Protein AF-A0AAN7PKT5-F1 (afdb_monomer_lite)

Sequence (267 aa):
MEVERLNQSELIYEFRIRGVEPTGNVEQLRKLLRSSLKVEKRGKTIVFPPNPYTFEEDVKGIRETLAQLGDLVENFDDSIHGGTYKKIETKFSHVEGRIKRLIEDANRTETVDEFTRRISSLKNLLTSASKKFEDSLLLVDKDDENANLALESWSEIKPIPPNKWNLKFSGDKLSISVSAFLERVEELRIARNVSYDMLYNSAVDLFEGKALVWFRAYKSLVSDWDELTKLLRDEFQPHDYNEKLLSEIKNRTQGPDESIGVYVAVV

Structure (mmCIF, N/CA/C/O backbone):
data_AF-A0AAN7PKT5-F1
#
_entry.id   AF-A0AAN7PKT5-F1
#
loop_
_atom_site.group_PDB
_atom_site.id
_atom_site.type_symbol
_atom_site.label_atom_id
_atom_site.label_alt_id
_atom_site.label_comp_id
_atom_site.label_asym_id
_atom_site.label_entity_id
_atom_site.label_seq_id
_atom_site.pdbx_PDB_ins_code
_atom_site.Cartn_x
_atom_site.Cartn_y
_atom_site.Cartn_z
_atom_site.occupancy
_atom_site.B_iso_or_equiv
_atom_site.auth_seq_id
_atom_site.auth_comp_id
_atom_site.auth_asym_id
_atom_site.auth_atom_id
_atom_site.pdbx_PDB_model_num
ATOM 1 N N . MET A 1 1 ? -2.888 2.979 5.861 1.00 71.62 1 MET A N 1
ATOM 2 C CA . MET A 1 1 ? -2.384 2.278 7.059 1.00 71.62 1 MET A CA 1
ATOM 3 C C . MET A 1 1 ? -1.807 0.932 6.634 1.00 71.62 1 MET A C 1
ATOM 5 O O . MET A 1 1 ? -2.551 0.135 6.069 1.00 71.62 1 MET A O 1
ATOM 9 N N . GLU A 1 2 ? -0.504 0.703 6.837 1.00 78.19 2 GLU A N 1
ATOM 10 C CA . GLU A 1 2 ? 0.162 -0.580 6.546 1.00 78.19 2 GLU A CA 1
ATOM 11 C C . GLU A 1 2 ? 0.082 -1.508 7.767 1.00 78.19 2 GLU A C 1
ATOM 13 O O . GLU A 1 2 ? 0.779 -1.326 8.761 1.00 78.19 2 GLU A O 1
ATOM 18 N N . VAL A 1 3 ? -0.785 -2.516 7.705 1.00 82.81 3 VAL A N 1
ATOM 19 C CA . VAL A 1 3 ? -1.113 -3.401 8.838 1.00 82.81 3 VAL A CA 1
ATOM 20 C C . VAL A 1 3 ? 0.114 -4.145 9.387 1.00 82.81 3 VAL A C 1
ATOM 22 O O . VAL A 1 3 ? 0.202 -4.453 10.575 1.00 82.81 3 VAL A O 1
ATOM 25 N N . GLU A 1 4 ? 1.091 -4.415 8.530 1.00 81.19 4 GLU A N 1
ATOM 26 C CA . GLU A 1 4 ? 2.343 -5.098 8.835 1.00 81.19 4 GLU A CA 1
ATOM 27 C C . GLU A 1 4 ? 3.195 -4.360 9.870 1.00 81.19 4 GLU A C 1
ATOM 29 O O . GLU A 1 4 ? 3.989 -4.988 10.571 1.00 81.19 4 GLU A O 1
ATOM 34 N N . ARG A 1 5 ? 3.010 -3.043 9.996 1.00 80.56 5 ARG A N 1
ATOM 35 C CA . ARG A 1 5 ? 3.805 -2.184 10.881 1.00 80.56 5 ARG A CA 1
ATOM 36 C C . ARG A 1 5 ? 3.130 -1.896 12.218 1.00 80.56 5 ARG A C 1
ATOM 38 O O . ARG A 1 5 ? 3.720 -1.210 13.049 1.00 80.56 5 ARG A O 1
ATOM 45 N N . LEU A 1 6 ? 1.931 -2.440 12.427 1.00 84.50 6 LEU A N 1
ATOM 46 C CA . LEU A 1 6 ? 1.232 -2.381 13.704 1.00 84.50 6 LEU A CA 1
ATOM 47 C C . LEU A 1 6 ? 1.756 -3.454 14.666 1.00 84.50 6 LEU A C 1
ATOM 49 O O . LEU A 1 6 ? 2.048 -4.599 14.283 1.00 84.50 6 LEU A O 1
ATOM 53 N N . ASN A 1 7 ? 1.845 -3.063 15.931 1.00 85.44 7 ASN A N 1
ATOM 54 C CA . ASN A 1 7 ? 2.149 -3.920 17.065 1.00 85.44 7 ASN A CA 1
ATOM 55 C C . ASN A 1 7 ? 0.893 -4.689 17.501 1.00 85.44 7 ASN A C 1
ATOM 57 O O . ASN A 1 7 ? -0.230 -4.364 17.120 1.00 85.44 7 ASN A O 1
ATOM 61 N N . GLN A 1 8 ? 1.066 -5.709 18.343 1.00 84.12 8 GLN A N 1
ATOM 62 C CA . GLN A 1 8 ? -0.040 -6.565 18.779 1.00 84.12 8 GLN A CA 1
ATOM 63 C C . GLN A 1 8 ? -1.183 -5.789 19.455 1.00 84.12 8 GLN A C 1
ATOM 65 O O . GLN A 1 8 ? -2.345 -6.064 19.170 1.00 84.12 8 GLN A O 1
ATOM 70 N N . SER A 1 9 ? -0.873 -4.810 20.309 1.00 85.19 9 SER A N 1
ATOM 71 C CA . SER A 1 9 ? -1.880 -3.975 20.977 1.00 85.19 9 SER A CA 1
ATOM 72 C C . SER A 1 9 ? -2.690 -3.126 19.992 1.00 85.19 9 SER A C 1
ATOM 74 O O . SER A 1 9 ? -3.909 -3.039 20.118 1.00 85.19 9 SER A O 1
ATOM 76 N N . GLU A 1 10 ? -2.031 -2.556 18.982 1.00 86.75 10 GLU A N 1
ATOM 77 C CA . GLU A 1 10 ? -2.659 -1.754 17.924 1.00 86.75 10 GLU A CA 1
ATOM 78 C C . GLU A 1 10 ? -3.552 -2.632 17.035 1.00 86.75 10 GLU A C 1
ATOM 80 O O . GLU A 1 10 ? -4.674 -2.256 16.711 1.00 86.75 10 GLU A O 1
ATOM 85 N N . LEU A 1 11 ? -3.102 -3.848 16.706 1.00 85.88 11 LEU A N 1
ATOM 86 C CA . LEU A 1 11 ? -3.915 -4.824 15.976 1.00 85.88 11 LEU A CA 1
ATOM 87 C C . LEU A 1 11 ? -5.169 -5.203 16.767 1.00 85.88 11 LEU A C 1
ATOM 89 O O . LEU A 1 11 ? -6.268 -5.155 16.224 1.00 85.88 11 LEU A O 1
ATOM 93 N N . ILE A 1 12 ? -5.013 -5.548 18.049 1.00 85.62 12 ILE A N 1
ATOM 94 C CA . ILE A 1 12 ? -6.131 -5.875 18.944 1.00 85.62 12 ILE A CA 1
ATOM 95 C C . ILE A 1 12 ? -7.142 -4.727 18.983 1.00 85.62 12 ILE A C 1
ATOM 97 O O . ILE A 1 12 ? -8.341 -4.976 18.859 1.00 85.62 12 ILE A O 1
ATOM 101 N N . TYR A 1 13 ? -6.663 -3.485 19.092 1.00 86.94 13 TYR A N 1
ATOM 102 C CA . TYR A 1 13 ? -7.513 -2.300 19.058 1.00 86.94 13 TYR A CA 1
ATOM 103 C C . TYR A 1 13 ? -8.356 -2.231 17.781 1.00 86.94 13 TYR A C 1
ATOM 105 O O . TYR A 1 13 ? -9.581 -2.129 17.851 1.00 86.94 13 TYR A O 1
ATOM 113 N N . GLU A 1 14 ? -7.720 -2.370 16.615 1.00 87.50 14 GLU A N 1
ATOM 114 C CA . GLU A 1 14 ? -8.396 -2.324 15.315 1.00 87.50 14 GLU A CA 1
ATOM 115 C C . GLU A 1 14 ? -9.454 -3.436 15.151 1.00 87.50 14 GLU A C 1
ATOM 117 O O . GLU A 1 14 ? -10.475 -3.222 14.495 1.00 87.50 14 GLU A O 1
ATOM 122 N N . PHE A 1 15 ? -9.259 -4.611 15.754 1.00 84.69 15 PHE A N 1
ATOM 123 C CA . PHE A 1 15 ? -10.273 -5.673 15.766 1.00 84.69 15 PHE A CA 1
ATOM 124 C C . PHE A 1 15 ? -11.461 -5.340 16.668 1.00 84.69 15 PHE A C 1
ATOM 126 O O . PHE A 1 15 ? -12.612 -5.459 16.237 1.00 84.69 15 PHE A O 1
ATOM 133 N N . ARG A 1 16 ? -11.203 -4.858 17.888 1.00 84.75 16 ARG A N 1
ATOM 134 C CA . ARG A 1 16 ? -12.274 -4.551 18.843 1.00 84.75 16 ARG A CA 1
ATOM 135 C C . ARG A 1 16 ? -13.185 -3.435 18.349 1.00 84.75 16 ARG A C 1
ATOM 137 O O . ARG A 1 16 ? -14.399 -3.607 18.381 1.00 84.75 16 ARG A O 1
ATOM 144 N N . ILE A 1 17 ? -12.641 -2.351 17.786 1.00 82.69 17 ILE A N 1
ATOM 145 C CA . ILE A 1 17 ? -13.462 -1.263 17.208 1.00 82.69 17 ILE A CA 1
ATOM 146 C C . ILE A 1 17 ? -14.321 -1.713 16.012 1.00 82.69 17 ILE A C 1
ATOM 148 O O . ILE A 1 17 ? -15.220 -0.992 15.587 1.00 82.69 17 ILE A O 1
ATOM 152 N N . ARG A 1 18 ? -14.034 -2.893 15.448 1.00 82.81 18 ARG A N 1
ATOM 153 C CA . ARG A 1 18 ? -14.797 -3.548 14.376 1.00 82.81 18 ARG A CA 1
ATOM 154 C C . ARG A 1 18 ? -15.783 -4.596 14.888 1.00 82.81 18 ARG A C 1
ATOM 156 O O . ARG A 1 18 ? -16.466 -5.209 14.077 1.00 82.81 18 ARG A O 1
ATOM 163 N N . GLY A 1 19 ? -15.860 -4.811 16.202 1.00 76.69 19 GLY A N 1
ATOM 164 C CA . GLY A 1 19 ? -16.725 -5.824 16.810 1.00 76.69 19 GLY A CA 1
ATOM 165 C C . GLY A 1 19 ? -16.260 -7.253 16.558 1.00 76.69 19 GLY A C 1
ATOM 166 O O . GLY A 1 19 ? -17.071 -8.174 16.594 1.00 76.69 19 GLY A O 1
ATOM 167 N N . VAL A 1 20 ? -14.974 -7.441 16.262 1.00 80.56 20 VAL A N 1
ATOM 168 C CA . VAL A 1 20 ? -14.386 -8.753 15.997 1.00 80.56 20 VAL A CA 1
ATOM 169 C C . VAL A 1 20 ? -13.455 -9.107 17.150 1.00 80.56 20 VAL A C 1
ATOM 171 O O . VAL A 1 20 ? -12.568 -8.330 17.497 1.00 80.56 20 VAL A O 1
ATOM 174 N N . GLU A 1 21 ? -13.634 -10.293 17.730 1.00 79.31 21 GLU A N 1
ATOM 175 C CA . GLU A 1 21 ? -12.717 -10.799 18.751 1.00 79.31 21 GLU A CA 1
ATOM 176 C C . GLU A 1 21 ? -11.355 -11.136 18.120 1.00 79.31 21 GLU A C 1
ATOM 178 O O . GLU A 1 21 ? -11.292 -11.904 17.153 1.00 79.31 21 GLU A O 1
ATOM 183 N N . PRO A 1 22 ? -10.245 -10.569 18.624 1.00 81.12 22 PRO A N 1
ATOM 184 C CA . PRO A 1 22 ? -8.921 -10.853 18.096 1.00 81.12 22 PRO A CA 1
ATOM 185 C C . PRO A 1 22 ? -8.498 -12.274 18.485 1.00 81.12 22 PRO A C 1
ATOM 187 O O . PRO A 1 22 ? -8.094 -12.534 19.616 1.00 81.12 22 PRO A O 1
ATOM 190 N N . THR A 1 23 ? -8.546 -13.200 17.529 1.00 77.56 23 THR A N 1
ATOM 191 C CA . THR A 1 23 ? -8.104 -14.587 17.726 1.00 77.56 23 THR A CA 1
ATOM 192 C C . THR A 1 23 ? -6.853 -14.891 16.907 1.00 77.56 23 THR A C 1
ATOM 194 O O . THR A 1 23 ? -6.852 -14.706 15.688 1.00 77.56 23 THR A O 1
ATOM 197 N N . GLY A 1 24 ? -5.815 -15.418 17.560 1.00 79.06 24 GLY A N 1
ATOM 198 C CA . GLY A 1 24 ? -4.606 -15.918 16.900 1.00 79.06 24 GLY A CA 1
ATOM 199 C C . GLY A 1 24 ? -3.336 -15.117 17.191 1.00 79.06 24 GLY A C 1
ATOM 200 O O . GLY A 1 24 ? -3.303 -14.239 18.052 1.00 79.06 24 GLY A O 1
ATOM 201 N N . ASN A 1 25 ? -2.263 -15.456 16.476 1.00 83.88 25 ASN A N 1
ATOM 202 C CA . ASN A 1 25 ? -0.972 -14.773 16.577 1.00 83.88 25 ASN A CA 1
ATOM 203 C C . ASN A 1 25 ? -0.933 -13.479 15.732 1.00 83.88 25 ASN A C 1
ATOM 205 O O . ASN A 1 25 ? -1.815 -13.215 14.915 1.00 83.88 25 ASN A O 1
ATOM 209 N N . VAL A 1 26 ? 0.110 -12.660 15.907 1.00 81.69 26 VAL A N 1
ATOM 210 C CA . VAL A 1 26 ? 0.262 -11.354 15.230 1.00 81.69 26 VAL A CA 1
ATOM 211 C C . VAL A 1 26 ? 0.132 -11.457 13.705 1.00 81.69 26 VAL A C 1
ATOM 213 O O . VAL A 1 26 ? -0.467 -10.590 13.073 1.00 81.69 26 VAL A O 1
ATOM 216 N N . GLU A 1 27 ? 0.656 -12.517 13.094 1.00 76.81 27 GLU A N 1
ATOM 217 C CA . GLU A 1 27 ? 0.605 -12.707 11.644 1.00 76.81 27 GLU A CA 1
ATOM 218 C C . GLU A 1 27 ? -0.812 -13.030 11.147 1.00 76.81 27 GLU A C 1
ATOM 220 O O . GLU A 1 27 ? -1.272 -12.465 10.147 1.00 76.81 27 GLU A O 1
ATOM 225 N N . GLN A 1 28 ? -1.543 -13.861 11.893 1.00 77.88 28 GLN A N 1
ATOM 226 C CA . GLN A 1 28 ? -2.958 -14.145 11.654 1.00 77.88 28 GLN A CA 1
ATOM 227 C C . GLN A 1 28 ? -3.810 -12.879 11.812 1.00 77.88 28 GLN A C 1
ATOM 229 O O . GLN A 1 28 ? -4.600 -12.566 10.918 1.00 77.88 28 GLN A O 1
ATOM 234 N N . LEU A 1 29 ? -3.581 -12.096 12.872 1.00 83.00 29 LEU A N 1
ATOM 235 C CA . LEU A 1 29 ? -4.246 -10.806 13.090 1.00 83.00 29 LEU A CA 1
ATOM 236 C C . LEU A 1 29 ? -3.980 -9.838 11.926 1.00 83.00 29 LEU A C 1
ATOM 238 O O . LEU A 1 29 ? -4.910 -9.242 11.386 1.00 83.00 29 LEU A O 1
ATOM 242 N N . ARG A 1 30 ? -2.733 -9.735 11.451 1.00 85.56 30 ARG A N 1
ATOM 243 C CA . ARG A 1 30 ? -2.389 -8.897 10.290 1.00 85.56 30 ARG A CA 1
ATOM 244 C C . ARG A 1 30 ? -3.088 -9.349 9.013 1.00 85.56 30 ARG A C 1
ATOM 246 O O . ARG A 1 30 ? -3.511 -8.519 8.208 1.00 85.56 30 ARG A O 1
ATOM 253 N N . LYS A 1 31 ? -3.175 -10.659 8.768 1.00 82.38 31 LYS A N 1
ATOM 254 C CA . LYS A 1 31 ? -3.862 -11.212 7.590 1.00 82.38 31 LYS A CA 1
ATOM 255 C C . LYS A 1 31 ? -5.356 -10.881 7.621 1.00 82.38 31 LYS A C 1
ATOM 257 O O . LYS A 1 31 ? -5.884 -10.386 6.627 1.00 82.38 31 LYS A O 1
ATOM 262 N N . LEU A 1 32 ? -5.998 -11.100 8.766 1.00 81.69 32 LEU A N 1
ATOM 263 C CA . LEU A 1 32 ? -7.424 -10.853 8.965 1.00 81.69 32 LEU A CA 1
ATOM 264 C C . LEU A 1 32 ? -7.772 -9.356 8.879 1.00 81.69 32 LEU A C 1
ATOM 266 O O . LEU A 1 32 ? -8.720 -8.986 8.186 1.00 81.69 32 LEU A O 1
ATOM 270 N N . LEU A 1 33 ? -6.966 -8.473 9.476 1.00 82.94 33 LEU A N 1
ATOM 271 C CA . LEU A 1 33 ? -7.222 -7.030 9.434 1.00 82.94 33 LEU A CA 1
ATOM 272 C C . LEU A 1 33 ? -7.082 -6.477 8.008 1.00 82.94 33 LEU A C 1
ATOM 274 O O . LEU A 1 33 ? -7.894 -5.661 7.575 1.00 82.94 33 LEU A O 1
ATOM 278 N N . ARG A 1 34 ? -6.117 -6.980 7.225 1.00 85.25 34 ARG A N 1
ATOM 279 C CA . ARG A 1 34 ? -5.987 -6.632 5.799 1.00 85.25 34 ARG A CA 1
ATOM 280 C C . ARG A 1 34 ? -7.221 -7.007 4.991 1.00 85.25 34 ARG A C 1
ATOM 282 O O . ARG A 1 34 ? -7.637 -6.221 4.140 1.00 85.25 34 ARG A O 1
ATOM 289 N N . SER A 1 35 ? -7.804 -8.185 5.225 1.00 80.44 35 SER A N 1
ATOM 290 C CA . SER A 1 35 ? -9.061 -8.551 4.564 1.00 80.44 35 SER A CA 1
ATOM 291 C C . SER A 1 35 ? -10.209 -7.628 4.968 1.00 80.44 35 SER A C 1
ATOM 293 O O . SER A 1 35 ? -10.917 -7.157 4.081 1.00 80.44 35 SER A O 1
ATOM 295 N N . SER A 1 36 ? -10.346 -7.291 6.255 1.00 77.75 36 SER A N 1
ATOM 296 C CA . SER A 1 36 ? -11.406 -6.395 6.739 1.00 77.75 36 SER A CA 1
ATOM 297 C C . SER A 1 36 ? -11.305 -4.996 6.123 1.00 77.75 36 SER A C 1
ATOM 299 O O . SER A 1 36 ? -12.275 -4.502 5.553 1.00 77.75 36 SER A O 1
ATOM 301 N N . LEU A 1 37 ? -10.107 -4.400 6.106 1.00 81.44 37 LEU A N 1
ATOM 302 C CA . LEU A 1 37 ? -9.869 -3.087 5.489 1.00 81.44 37 LEU A CA 1
ATOM 303 C C . LEU A 1 37 ? -10.146 -3.079 3.974 1.00 81.44 37 LEU A C 1
ATOM 305 O O . LEU A 1 37 ? -10.631 -2.086 3.430 1.00 81.44 37 LEU A O 1
ATOM 309 N N . LYS A 1 38 ? -9.859 -4.184 3.269 1.00 80.94 38 LYS A N 1
ATOM 310 C CA . LYS A 1 38 ? -10.190 -4.320 1.838 1.00 80.94 38 LYS A CA 1
ATOM 311 C C . LYS A 1 38 ? -11.700 -4.338 1.598 1.00 80.94 38 LYS A C 1
ATOM 313 O O . LYS A 1 38 ? -12.143 -3.803 0.584 1.00 80.94 38 LYS A O 1
ATOM 318 N N . VAL A 1 39 ? -12.473 -4.951 2.495 1.00 75.50 39 VAL A N 1
ATOM 319 C CA . VAL A 1 39 ? -13.942 -4.969 2.420 1.00 75.50 39 VAL A CA 1
ATOM 320 C C . VAL A 1 39 ? -14.511 -3.574 2.690 1.00 75.50 39 VAL A C 1
ATOM 322 O O . VAL A 1 39 ? -15.342 -3.113 1.909 1.00 75.50 39 VAL A O 1
ATOM 325 N N . GLU A 1 40 ? -13.992 -2.868 3.699 1.00 75.06 40 GLU A N 1
ATOM 326 C CA . GLU A 1 40 ? -14.374 -1.482 4.021 1.00 75.06 40 GLU A CA 1
ATOM 327 C C . GLU A 1 40 ? -14.132 -0.530 2.842 1.00 75.06 40 GLU A C 1
ATOM 329 O O . GLU A 1 40 ? -15.022 0.224 2.448 1.00 75.06 40 GLU A O 1
ATOM 334 N N . LYS A 1 41 ? -12.956 -0.615 2.205 1.00 76.56 41 LYS A N 1
ATOM 335 C CA . LYS A 1 41 ? -12.599 0.230 1.052 1.00 76.56 41 LYS A CA 1
ATOM 336 C C . LYS A 1 41 ? -13.519 0.020 -0.161 1.00 76.56 41 LYS A C 1
ATOM 338 O O . LYS A 1 41 ? -13.628 0.907 -1.001 1.00 76.56 41 LYS A O 1
ATOM 343 N N . ARG A 1 42 ? -14.187 -1.135 -0.263 1.00 76.62 42 ARG A N 1
ATOM 344 C CA . ARG A 1 42 ? -15.133 -1.470 -1.346 1.00 76.62 42 ARG A CA 1
ATOM 345 C C . ARG A 1 42 ? -16.560 -0.968 -1.084 1.00 76.62 42 ARG A C 1
ATOM 347 O O . ARG A 1 42 ? -17.470 -1.359 -1.807 1.00 76.62 42 ARG A O 1
ATOM 354 N N . GLY A 1 43 ? -16.773 -0.143 -0.057 1.00 60.59 43 GLY A N 1
ATOM 355 C CA . GLY A 1 43 ? -18.074 0.471 0.227 1.00 60.59 43 GLY A CA 1
ATOM 356 C C . GLY A 1 43 ? -19.116 -0.491 0.803 1.00 60.59 43 GLY A C 1
ATOM 357 O O . GLY A 1 43 ? -20.279 -0.125 0.937 1.00 60.59 43 GLY A O 1
ATOM 358 N N . LYS A 1 44 ? -18.721 -1.718 1.172 1.00 59.03 44 LYS A N 1
ATOM 359 C CA . LYS A 1 44 ? -19.559 -2.592 1.996 1.00 59.03 44 LYS A CA 1
ATOM 360 C C . LYS A 1 44 ? -19.393 -2.134 3.438 1.00 59.03 44 LYS A C 1
ATOM 362 O O . LYS A 1 44 ? -18.418 -2.497 4.093 1.00 59.03 44 LYS A O 1
ATOM 367 N N . THR A 1 45 ? -20.305 -1.281 3.893 1.00 51.34 45 THR A N 1
ATOM 368 C CA . THR A 1 45 ? -20.298 -0.730 5.248 1.00 51.34 45 THR A CA 1
ATOM 369 C C . THR A 1 45 ? -20.422 -1.872 6.250 1.00 51.34 45 THR A C 1
ATOM 371 O O . THR A 1 45 ? -21.504 -2.418 6.459 1.00 51.34 45 THR A O 1
ATOM 374 N N . ILE A 1 46 ? -19.304 -2.250 6.869 1.00 56.81 46 ILE A N 1
ATOM 375 C CA . ILE A 1 46 ? -19.346 -2.938 8.155 1.00 56.81 46 ILE A CA 1
ATOM 376 C C . ILE A 1 46 ? -19.945 -1.900 9.099 1.00 56.81 46 ILE A C 1
ATOM 378 O O . ILE A 1 46 ? -19.353 -0.840 9.302 1.00 56.81 46 ILE A O 1
ATOM 382 N N . VAL A 1 47 ? -21.160 -2.136 9.590 1.00 57.84 47 VAL A N 1
ATOM 383 C CA . VAL A 1 47 ? -21.721 -1.292 10.646 1.00 57.84 47 VAL A CA 1
ATOM 384 C C . VAL A 1 47 ? -20.813 -1.489 11.850 1.00 57.84 47 VAL A C 1
ATOM 386 O O . VAL A 1 47 ? -20.804 -2.561 12.454 1.00 57.84 47 VAL A O 1
ATOM 389 N N . PHE A 1 48 ? -19.975 -0.492 12.130 1.00 65.69 48 PHE A N 1
ATOM 390 C CA . PHE A 1 48 ? -19.085 -0.549 13.277 1.00 65.69 48 PHE A CA 1
ATOM 391 C C . PHE A 1 48 ? -19.941 -0.513 14.546 1.00 65.69 48 PHE A C 1
ATOM 393 O O . PHE A 1 48 ? -20.877 0.291 14.618 1.00 65.69 48 PHE A O 1
ATOM 400 N N . PRO A 1 49 ? -19.652 -1.366 15.541 1.00 69.44 49 PRO A N 1
ATOM 401 C CA . PRO A 1 49 ? -20.291 -1.233 16.838 1.00 69.44 49 PRO A CA 1
ATOM 402 C C . PRO A 1 49 ? -19.941 0.128 17.465 1.00 69.44 49 PRO A C 1
ATOM 404 O O . PRO A 1 49 ? -18.944 0.751 17.074 1.00 69.44 49 PRO A O 1
ATOM 407 N N . PRO A 1 50 ? -20.728 0.591 18.453 1.00 71.88 50 PRO A N 1
ATOM 408 C CA . PRO A 1 50 ? -20.309 1.703 19.302 1.00 71.88 50 PRO A CA 1
ATOM 409 C C . PRO A 1 50 ? -18.911 1.429 19.871 1.00 71.88 50 PRO A C 1
ATOM 411 O O . PRO A 1 50 ? -18.554 0.270 20.098 1.00 71.88 50 PRO A O 1
ATOM 414 N N . ASN A 1 51 ? -18.115 2.491 20.056 1.00 74.81 51 ASN A N 1
ATOM 415 C CA . ASN A 1 51 ? -16.727 2.371 20.502 1.00 74.81 51 ASN A CA 1
ATOM 416 C C . ASN A 1 51 ? -16.662 1.495 21.770 1.00 74.81 51 ASN A C 1
ATOM 418 O O . ASN A 1 51 ? -17.261 1.868 22.778 1.00 74.81 51 ASN A O 1
ATOM 422 N N . PRO A 1 52 ? -15.983 0.332 21.737 1.00 78.75 52 PRO A N 1
ATOM 423 C CA . PRO A 1 52 ? -15.972 -0.592 22.869 1.00 78.75 52 PRO A CA 1
ATOM 424 C C . PRO A 1 52 ? -15.035 -0.143 23.998 1.00 78.75 52 PRO A C 1
ATOM 426 O O . PRO A 1 52 ? -14.969 -0.818 25.021 1.00 78.75 52 PRO A O 1
ATOM 429 N N . TYR A 1 53 ? -14.286 0.943 23.795 1.00 82.06 53 TYR A N 1
ATOM 430 C CA . TYR A 1 53 ? -13.325 1.485 24.748 1.00 82.06 53 TYR A CA 1
ATOM 431 C C . TYR A 1 53 ? -13.890 2.697 25.483 1.00 82.06 53 TYR A C 1
ATOM 433 O O . TYR A 1 53 ? -14.615 3.508 24.901 1.00 82.06 53 TYR A O 1
ATOM 441 N N . THR A 1 54 ? -13.522 2.847 26.758 1.00 84.75 54 THR A N 1
ATOM 442 C CA . THR A 1 54 ? -13.823 4.078 27.498 1.00 84.75 54 THR A CA 1
ATOM 443 C C . THR A 1 54 ? -12.915 5.223 27.048 1.00 84.75 54 THR A C 1
ATOM 445 O O . THR A 1 54 ? -11.849 5.019 26.459 1.00 84.75 54 THR A O 1
ATOM 448 N N . PHE A 1 55 ? -13.318 6.454 27.368 1.00 82.81 55 PHE A N 1
ATOM 449 C CA . PHE A 1 55 ? -12.509 7.642 27.104 1.00 82.81 55 PHE A CA 1
ATOM 450 C C . PHE A 1 55 ? -11.104 7.520 27.718 1.00 82.81 55 PHE A C 1
ATOM 452 O O . PHE A 1 55 ? -10.107 7.810 27.060 1.00 82.81 55 PHE A O 1
ATOM 459 N N . GLU A 1 56 ? -11.009 7.034 28.955 1.00 85.31 56 GLU A N 1
ATOM 460 C CA . GLU A 1 56 ? -9.748 6.858 29.673 1.00 85.31 56 GLU A CA 1
ATOM 461 C C . GLU A 1 56 ? -8.844 5.814 29.006 1.00 85.31 56 GLU A C 1
ATOM 463 O O . GLU A 1 56 ? -7.629 6.011 28.924 1.00 85.31 56 GLU A O 1
ATOM 468 N N . GLU A 1 57 ? -9.419 4.720 28.500 1.00 86.00 57 GLU A N 1
ATOM 469 C CA . GLU A 1 57 ? -8.676 3.677 27.786 1.00 86.00 57 GLU A CA 1
ATOM 470 C C . GLU A 1 57 ? -8.112 4.188 26.457 1.00 86.00 57 GLU A C 1
ATOM 472 O O . GLU A 1 57 ? -6.963 3.886 26.107 1.00 86.00 57 GLU A O 1
ATOM 477 N N . ASP A 1 58 ? -8.888 4.994 25.731 1.00 87.44 58 ASP A N 1
ATOM 478 C CA . ASP A 1 58 ? -8.439 5.637 24.500 1.00 87.44 58 ASP A CA 1
ATOM 479 C C . ASP A 1 58 ? -7.365 6.692 24.745 1.00 87.44 58 ASP A C 1
ATOM 481 O O . ASP A 1 58 ? -6.318 6.655 24.093 1.00 87.44 58 ASP A O 1
ATOM 485 N N . VAL A 1 59 ? -7.553 7.560 25.739 1.00 88.19 59 VAL A N 1
ATOM 486 C CA . VAL A 1 59 ? -6.548 8.543 26.170 1.00 88.19 59 VAL A CA 1
ATOM 487 C C . VAL A 1 59 ? -5.240 7.857 26.557 1.00 88.19 59 VAL A C 1
ATOM 489 O O . VAL A 1 59 ? -4.167 8.280 26.117 1.00 88.19 59 VAL A O 1
ATOM 492 N N . LYS A 1 60 ? -5.308 6.780 27.348 1.00 90.31 60 LYS A N 1
ATOM 493 C CA . LYS A 1 60 ? -4.125 6.013 27.753 1.00 90.31 60 LYS A CA 1
ATOM 494 C C . LYS A 1 60 ? -3.391 5.447 26.539 1.00 90.31 60 LYS A C 1
ATOM 496 O O . LYS A 1 60 ? -2.189 5.662 26.398 1.00 90.31 60 LYS A O 1
ATOM 501 N N . GLY A 1 61 ? -4.104 4.769 25.644 1.00 88.19 61 GLY A N 1
ATOM 502 C CA . GLY A 1 61 ? -3.471 4.140 24.491 1.00 88.19 61 GLY A CA 1
ATOM 503 C C . GLY A 1 61 ? -2.949 5.137 23.447 1.00 88.19 61 GLY A C 1
ATOM 504 O O . GLY A 1 61 ? -1.924 4.877 22.814 1.00 88.19 61 GLY A O 1
ATOM 505 N N . ILE A 1 62 ? -3.581 6.308 23.305 1.00 90.81 62 ILE A N 1
ATOM 506 C CA . ILE A 1 62 ? -3.033 7.417 22.509 1.00 90.81 62 ILE A CA 1
ATOM 507 C C . ILE A 1 62 ? -1.717 7.904 23.114 1.00 90.81 62 ILE A C 1
ATOM 509 O O . ILE A 1 62 ? -0.730 8.008 22.391 1.00 90.81 62 ILE A O 1
ATOM 513 N N . ARG A 1 63 ? -1.666 8.154 24.429 1.00 92.88 63 ARG A N 1
ATOM 514 C CA . ARG A 1 63 ? -0.442 8.611 25.111 1.00 92.88 63 ARG A CA 1
ATOM 515 C C . ARG A 1 63 ? 0.707 7.618 24.968 1.00 92.88 63 ARG A C 1
ATOM 517 O O . ARG A 1 63 ? 1.813 8.029 24.632 1.00 92.88 63 ARG A O 1
ATOM 524 N N . GLU A 1 64 ? 0.445 6.327 25.158 1.00 92.75 64 GLU A N 1
ATOM 525 C CA . GLU A 1 64 ? 1.448 5.268 24.974 1.00 92.75 64 GLU A CA 1
ATOM 526 C C . GLU A 1 64 ? 1.991 5.242 23.538 1.00 92.75 64 GLU A C 1
ATOM 528 O O . GLU A 1 64 ? 3.200 5.140 23.326 1.00 92.75 64 GLU A O 1
ATOM 533 N N . THR A 1 65 ? 1.114 5.388 22.542 1.00 89.81 65 THR A N 1
ATOM 534 C CA . THR A 1 65 ? 1.527 5.391 21.132 1.00 89.81 65 THR A CA 1
ATOM 535 C C . THR A 1 65 ? 2.275 6.675 20.762 1.00 89.81 65 THR A C 1
ATOM 537 O O . THR A 1 65 ? 3.250 6.618 20.016 1.00 89.81 65 THR A O 1
ATOM 540 N N . LEU A 1 66 ? 1.874 7.829 21.307 1.00 92.50 66 LEU A N 1
ATOM 541 C CA . LEU A 1 66 ? 2.573 9.106 21.127 1.00 92.50 66 LEU A CA 1
ATOM 542 C C . LEU A 1 66 ? 3.958 9.117 21.782 1.00 92.50 66 LEU A C 1
ATOM 544 O O . LEU A 1 66 ? 4.867 9.729 21.228 1.00 92.50 66 LEU A O 1
ATOM 548 N N . ALA A 1 67 ? 4.134 8.442 22.922 1.00 92.38 67 ALA A N 1
ATOM 549 C CA . ALA A 1 67 ? 5.445 8.261 23.542 1.00 92.38 67 ALA A CA 1
ATOM 550 C C . ALA A 1 67 ? 6.367 7.433 22.633 1.00 92.38 67 ALA A C 1
ATOM 552 O O . ALA A 1 67 ? 7.438 7.904 22.267 1.00 92.38 67 ALA A O 1
ATOM 553 N N . GLN A 1 68 ? 5.891 6.279 22.147 1.00 91.56 68 GLN A N 1
ATOM 554 C CA . GLN A 1 68 ? 6.637 5.452 21.185 1.00 91.56 68 GLN A CA 1
ATOM 555 C C . GLN A 1 68 ? 6.968 6.206 19.890 1.00 91.56 68 GLN A C 1
ATOM 557 O O . GLN A 1 68 ? 8.040 6.027 19.319 1.00 91.56 68 GLN A O 1
ATOM 562 N N . LEU A 1 69 ? 6.037 7.025 19.392 1.00 90.94 69 LEU A N 1
ATOM 563 C CA . LEU A 1 69 ? 6.267 7.888 18.234 1.00 90.94 69 LEU A CA 1
ATOM 564 C C . LEU A 1 69 ? 7.342 8.940 18.519 1.00 90.94 69 LEU A C 1
ATOM 566 O O . LEU A 1 69 ? 8.151 9.205 17.640 1.00 90.94 69 LEU A O 1
ATOM 570 N N . GLY A 1 70 ? 7.362 9.511 19.725 1.00 90.62 70 GLY A N 1
ATOM 571 C CA . GLY A 1 70 ? 8.422 10.409 20.177 1.00 90.62 70 GLY A CA 1
ATOM 572 C C . GLY A 1 70 ? 9.796 9.756 20.067 1.00 90.62 70 GLY A C 1
ATOM 573 O O . GLY A 1 70 ? 10.650 10.285 19.361 1.00 90.62 70 GLY A O 1
ATOM 574 N N . ASP A 1 71 ? 9.957 8.571 20.659 1.00 91.12 71 ASP A N 1
ATOM 575 C CA . ASP A 1 71 ? 11.224 7.830 20.640 1.00 91.12 71 ASP A CA 1
ATOM 576 C C . ASP A 1 71 ? 11.665 7.477 19.209 1.00 91.12 71 ASP A C 1
ATOM 578 O O . ASP A 1 71 ? 12.843 7.575 18.866 1.00 91.12 71 ASP A O 1
ATOM 582 N N . LEU A 1 72 ? 10.724 7.077 18.345 1.00 90.62 72 LEU A N 1
ATOM 583 C CA . LEU A 1 72 ? 11.016 6.740 16.947 1.00 90.62 72 LEU A CA 1
ATOM 584 C C . LEU A 1 72 ? 11.403 7.962 16.104 1.00 90.62 72 LEU A C 1
ATOM 586 O O . LEU A 1 72 ? 12.209 7.826 15.191 1.00 90.62 72 LEU A O 1
ATOM 590 N N . VAL A 1 73 ? 10.810 9.130 16.371 1.00 91.50 73 VAL A N 1
ATOM 591 C CA . VAL A 1 73 ? 11.121 10.378 15.656 1.00 91.50 73 VAL A CA 1
ATOM 592 C C . VAL A 1 73 ? 12.443 10.975 16.139 1.00 91.50 73 VAL A C 1
ATOM 594 O O . VAL A 1 73 ? 13.184 11.525 15.331 1.00 91.50 73 VAL A O 1
ATOM 597 N N . GLU A 1 74 ? 12.755 10.868 17.432 1.00 89.69 74 GLU A N 1
ATOM 598 C CA . GLU A 1 74 ? 14.026 11.339 17.994 1.00 89.69 74 GLU A CA 1
ATOM 599 C C . GLU A 1 74 ? 15.217 10.533 17.466 1.00 89.69 74 GLU A C 1
ATOM 601 O O . GLU A 1 74 ? 16.231 11.111 17.085 1.00 89.69 74 GLU A O 1
ATOM 606 N N . ASN A 1 75 ? 15.063 9.211 17.369 1.00 88.12 75 ASN A N 1
ATOM 607 C CA . ASN A 1 75 ? 16.090 8.300 16.858 1.00 88.12 75 ASN A CA 1
ATOM 608 C C . ASN A 1 75 ? 15.965 8.049 15.346 1.00 88.12 75 ASN A C 1
ATOM 610 O O . ASN A 1 75 ? 16.359 6.992 14.861 1.00 88.12 75 ASN A O 1
ATOM 614 N N . PHE A 1 76 ? 15.354 8.974 14.606 1.00 88.94 76 PHE A N 1
ATOM 615 C CA . PHE A 1 76 ? 15.118 8.797 13.181 1.00 88.94 76 PHE A CA 1
ATOM 616 C C . PHE A 1 76 ? 16.404 8.991 12.365 1.00 88.94 76 PHE A C 1
ATOM 618 O O . PHE A 1 76 ? 16.988 10.075 12.360 1.00 88.94 76 PHE A O 1
ATOM 625 N N . ASP A 1 77 ? 16.795 7.950 11.636 1.00 82.75 77 ASP A N 1
ATOM 626 C CA . ASP A 1 77 ? 18.033 7.854 10.856 1.00 82.75 77 ASP A CA 1
ATOM 627 C C . ASP A 1 77 ? 17.807 7.237 9.463 1.00 82.75 77 ASP A C 1
ATOM 629 O O . ASP A 1 77 ? 18.694 6.602 8.900 1.00 82.75 77 ASP A O 1
ATOM 633 N N . ASP A 1 78 ? 16.601 7.388 8.913 1.00 79.06 78 ASP A N 1
ATOM 634 C CA . ASP A 1 78 ? 16.180 6.727 7.675 1.00 79.06 78 ASP A CA 1
ATOM 635 C C . ASP A 1 78 ? 15.730 7.755 6.616 1.00 79.06 78 ASP A C 1
ATOM 637 O O . ASP A 1 78 ? 15.543 8.938 6.892 1.00 79.06 78 ASP A O 1
ATOM 641 N N . SER A 1 79 ? 15.526 7.314 5.377 1.00 79.81 79 SER A N 1
ATOM 642 C CA . SER A 1 79 ? 14.951 8.150 4.314 1.00 79.81 79 SER A CA 1
ATOM 643 C C . SER A 1 79 ? 13.424 8.253 4.429 1.00 79.81 79 SER A C 1
ATOM 645 O O . SER A 1 79 ? 12.771 7.409 5.050 1.00 79.81 79 SER A O 1
ATOM 647 N N . ILE A 1 80 ? 12.812 9.215 3.726 1.00 74.81 80 ILE A N 1
ATOM 648 C CA . ILE A 1 80 ? 11.342 9.320 3.602 1.00 74.81 80 ILE A CA 1
ATOM 649 C C . ILE A 1 80 ? 10.682 8.078 2.975 1.00 74.81 80 ILE A C 1
ATOM 651 O O . ILE A 1 80 ? 9.485 7.837 3.127 1.00 74.81 80 ILE A O 1
ATOM 655 N N . HIS A 1 81 ? 11.443 7.266 2.243 1.00 74.94 81 HIS A N 1
ATOM 656 C CA . HIS A 1 81 ? 10.958 6.021 1.640 1.00 74.94 81 HIS A CA 1
ATOM 657 C C . HIS A 1 81 ? 11.290 4.783 2.480 1.00 74.94 81 HIS A C 1
ATOM 659 O O . HIS A 1 81 ? 10.836 3.669 2.170 1.00 74.94 81 HIS A O 1
ATOM 665 N N . GLY A 1 82 ? 12.023 5.012 3.565 1.00 74.69 82 GLY A N 1
ATOM 666 C CA . GLY A 1 82 ? 12.551 4.047 4.495 1.00 74.69 82 GLY A CA 1
ATOM 667 C C . GLY A 1 82 ? 11.510 3.280 5.297 1.00 74.69 82 GLY A C 1
ATOM 668 O O . GLY A 1 82 ? 10.331 3.645 5.415 1.00 74.69 82 GLY A O 1
ATOM 669 N N . GLY A 1 83 ? 11.954 2.159 5.859 1.00 77.38 83 GLY A N 1
ATOM 670 C CA . GLY A 1 83 ? 11.115 1.298 6.683 1.00 77.38 83 GLY A CA 1
ATOM 671 C C . GLY A 1 83 ? 10.694 1.976 7.986 1.00 77.38 83 GLY A C 1
ATOM 672 O O . GLY A 1 83 ? 9.549 1.797 8.422 1.00 77.38 83 GLY A O 1
ATOM 673 N N . THR A 1 84 ? 11.589 2.768 8.577 1.00 82.75 84 THR A N 1
ATOM 674 C CA . THR A 1 84 ? 11.339 3.513 9.8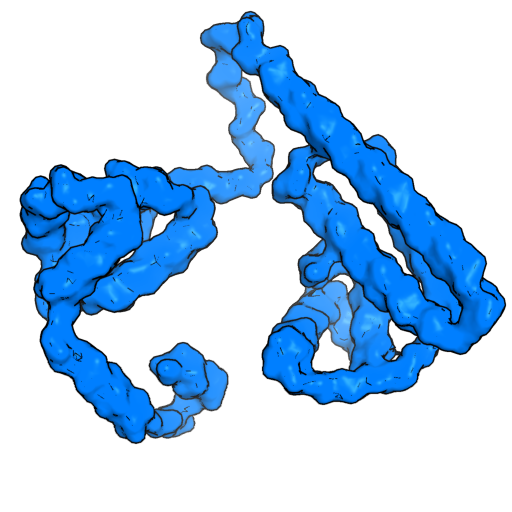13 1.00 82.75 84 THR A CA 1
ATOM 675 C C . THR A 1 84 ? 10.340 4.637 9.557 1.00 82.75 84 THR A C 1
ATOM 677 O O . THR A 1 84 ? 9.352 4.738 10.285 1.00 82.75 84 THR A O 1
ATOM 680 N N . TYR A 1 85 ? 10.488 5.383 8.456 1.00 86.06 85 TYR A N 1
ATOM 681 C CA . TYR A 1 85 ? 9.538 6.434 8.074 1.00 86.06 85 TYR A CA 1
ATOM 682 C C . TYR A 1 85 ? 8.120 5.879 7.872 1.00 86.06 85 TYR A C 1
ATOM 684 O O . TYR A 1 85 ? 7.167 6.335 8.504 1.00 86.06 85 TYR A O 1
ATOM 692 N N . LYS A 1 86 ? 7.972 4.803 7.085 1.00 84.81 86 LYS A N 1
ATOM 693 C CA . LYS A 1 86 ? 6.667 4.143 6.859 1.00 84.81 86 LYS A CA 1
ATOM 694 C C . LYS A 1 86 ? 6.038 3.597 8.144 1.00 84.81 86 LYS A C 1
ATOM 696 O O . LYS A 1 86 ? 4.809 3.572 8.283 1.00 84.81 86 LYS A O 1
ATOM 701 N N . LYS A 1 87 ? 6.862 3.138 9.094 1.00 84.56 87 LYS A N 1
ATOM 702 C CA . LYS A 1 87 ? 6.409 2.682 10.418 1.00 84.56 87 LYS A CA 1
ATOM 703 C C . LYS A 1 87 ? 5.853 3.845 11.236 1.00 84.56 87 LYS A C 1
ATOM 705 O O . LYS A 1 87 ? 4.777 3.701 11.814 1.00 84.56 87 LYS A O 1
ATOM 710 N N . ILE A 1 88 ? 6.547 4.980 11.241 1.00 89.56 88 ILE A N 1
ATOM 711 C CA . ILE A 1 88 ? 6.112 6.200 11.926 1.00 89.56 88 ILE A CA 1
ATOM 712 C C . ILE A 1 88 ? 4.803 6.727 11.309 1.00 89.56 88 ILE A C 1
ATOM 714 O O . ILE A 1 88 ? 3.831 6.930 12.034 1.00 89.56 88 ILE A O 1
ATOM 718 N N . GLU A 1 89 ? 4.710 6.821 9.980 1.00 89.00 89 GLU A N 1
ATOM 719 C CA . GLU A 1 89 ? 3.491 7.237 9.258 1.00 89.00 89 GLU A CA 1
ATOM 720 C C . GLU A 1 89 ? 2.277 6.341 9.549 1.00 89.00 89 GLU A C 1
ATOM 722 O O . GLU A 1 89 ? 1.150 6.807 9.760 1.00 89.00 89 GLU A O 1
ATOM 727 N N . THR A 1 90 ? 2.498 5.026 9.615 1.00 86.31 90 THR A N 1
ATOM 728 C CA . THR A 1 90 ? 1.438 4.075 9.971 1.00 86.31 90 THR A CA 1
ATOM 729 C C . THR A 1 90 ? 0.936 4.307 11.395 1.00 86.31 90 THR A C 1
ATOM 731 O O . THR A 1 90 ? -0.276 4.295 11.622 1.00 86.31 90 THR A O 1
ATOM 734 N N . LYS A 1 91 ? 1.845 4.556 12.345 1.00 89.69 91 LYS A N 1
ATOM 735 C CA . LYS A 1 91 ? 1.490 4.862 13.735 1.00 89.69 91 LYS A CA 1
ATOM 736 C C . LYS A 1 91 ? 0.765 6.202 13.858 1.00 89.69 91 LYS A C 1
ATOM 738 O O . LYS A 1 91 ? -0.230 6.263 14.575 1.00 89.69 91 LYS A O 1
ATOM 743 N N . PHE A 1 92 ? 1.161 7.235 13.109 1.00 91.62 92 PHE A N 1
ATOM 744 C CA . PHE A 1 92 ? 0.388 8.481 13.037 1.00 91.62 92 PHE A CA 1
ATOM 745 C C . PHE A 1 92 ? -1.043 8.230 12.562 1.00 91.62 92 PHE A C 1
ATOM 747 O O . PHE A 1 92 ? -1.983 8.647 13.233 1.00 91.62 92 PHE A O 1
ATOM 754 N N . SER A 1 93 ? -1.214 7.481 11.468 1.00 87.88 93 SER A N 1
ATOM 755 C CA . SER A 1 93 ? -2.543 7.142 10.942 1.00 87.88 93 SER A CA 1
ATOM 756 C C . SER A 1 93 ? -3.415 6.418 11.976 1.00 87.88 93 SER A C 1
ATOM 758 O O . SER A 1 93 ? -4.621 6.656 12.051 1.00 87.88 93 SER A O 1
ATOM 760 N N . HIS A 1 94 ? -2.817 5.521 12.766 1.00 87.56 94 HIS A N 1
ATOM 761 C CA . HIS A 1 94 ? -3.513 4.790 13.826 1.00 87.56 94 HIS A CA 1
ATOM 762 C C . HIS A 1 94 ? -3.973 5.726 14.951 1.00 87.56 94 HIS A C 1
ATOM 764 O O . HIS A 1 94 ? -5.149 5.721 15.318 1.00 87.56 94 HIS A O 1
ATOM 770 N N . VAL A 1 95 ? -3.080 6.587 15.447 1.00 90.44 95 VAL A N 1
ATOM 771 C CA . VAL A 1 95 ? -3.417 7.548 16.508 1.00 90.44 95 VAL A CA 1
ATOM 772 C C . VAL A 1 95 ? -4.472 8.551 16.036 1.00 90.44 95 VAL A C 1
ATOM 774 O O . VAL A 1 95 ? -5.430 8.810 16.757 1.00 90.44 95 VAL A O 1
ATOM 777 N N . GLU A 1 96 ? -4.362 9.074 14.815 1.00 88.81 96 GLU A N 1
ATOM 778 C CA . GLU A 1 96 ? -5.366 9.975 14.235 1.00 88.81 96 GLU A CA 1
ATOM 779 C C . GLU A 1 96 ? -6.738 9.300 14.106 1.00 88.81 96 GLU A C 1
ATOM 781 O O . GLU A 1 96 ? -7.767 9.920 14.381 1.00 88.81 96 GLU A O 1
ATOM 786 N N . GLY A 1 97 ? -6.768 8.019 13.723 1.00 85.56 97 GLY A N 1
ATOM 787 C CA . GLY A 1 97 ? -7.993 7.220 13.693 1.00 85.56 97 GLY A CA 1
ATOM 788 C C . GLY A 1 97 ? -8.632 7.069 15.074 1.00 85.56 97 GLY A C 1
ATOM 789 O O . GLY A 1 97 ? -9.854 7.154 15.196 1.00 85.56 97 GLY A O 1
ATOM 790 N N . ARG A 1 98 ? -7.809 6.903 16.112 1.00 87.12 98 ARG A N 1
ATOM 791 C CA . ARG A 1 98 ? -8.242 6.796 17.508 1.00 87.12 98 ARG A CA 1
ATOM 792 C C . ARG A 1 98 ? -8.768 8.123 18.059 1.00 87.12 98 ARG A C 1
ATOM 794 O O . ARG A 1 98 ? -9.837 8.153 18.656 1.00 87.12 98 ARG A O 1
ATOM 801 N N . ILE A 1 99 ? -8.094 9.237 17.766 1.00 86.38 99 ILE A N 1
ATOM 802 C CA . ILE A 1 99 ? -8.541 10.588 18.148 1.00 86.38 99 ILE A CA 1
ATOM 803 C C . ILE A 1 99 ? -9.888 10.933 17.509 1.00 86.38 99 ILE A C 1
ATOM 805 O O . ILE A 1 99 ? -10.766 11.456 18.186 1.00 86.38 99 ILE A O 1
ATOM 809 N N . LYS A 1 100 ? -10.100 10.594 16.231 1.00 84.06 100 LYS A N 1
ATOM 810 C CA . LYS A 1 100 ? -11.393 10.824 15.560 1.00 84.06 100 LYS A CA 1
ATOM 811 C C . LYS A 1 100 ? -12.567 10.138 16.267 1.00 84.06 100 LYS A C 1
ATOM 813 O O . LYS A 1 100 ? -13.690 10.613 16.151 1.00 84.06 100 LYS A O 1
ATOM 818 N N . ARG A 1 101 ? -12.314 9.040 16.987 1.00 80.06 101 ARG A N 1
ATOM 819 C CA . ARG A 1 101 ? -13.323 8.273 17.736 1.00 80.06 101 ARG A CA 1
ATOM 820 C C . ARG A 1 101 ? -13.520 8.758 19.174 1.00 80.06 101 ARG A C 1
ATOM 822 O O . ARG A 1 101 ? -14.495 8.365 19.800 1.00 80.06 101 ARG A O 1
ATOM 829 N N . LEU A 1 102 ? -12.642 9.627 19.685 1.00 78.88 102 LEU A N 1
ATOM 830 C CA . LEU A 1 102 ? -12.789 10.241 21.011 1.00 78.88 102 LEU A CA 1
ATOM 831 C C . LEU A 1 102 ? -13.897 11.309 21.074 1.00 78.88 102 LEU A C 1
ATOM 833 O O . LEU A 1 102 ? -14.253 11.764 22.164 1.00 78.88 102 LEU A O 1
ATOM 837 N N . ILE A 1 103 ? -14.429 11.741 19.931 1.00 64.81 103 ILE A N 1
ATOM 838 C CA . ILE A 1 103 ? -15.290 12.922 19.849 1.00 64.81 103 ILE A CA 1
ATOM 839 C C . ILE A 1 103 ? -16.747 12.534 20.095 1.00 64.81 103 ILE A C 1
ATOM 841 O O . ILE A 1 103 ? -17.410 12.052 19.188 1.00 64.81 103 ILE A O 1
ATOM 845 N N . GLU A 1 104 ? -17.212 12.780 21.326 1.00 59.25 104 GLU A N 1
ATOM 846 C CA . GLU A 1 104 ? -18.633 12.839 21.720 1.00 59.25 104 GLU A CA 1
ATOM 847 C C . GLU A 1 104 ? -18.783 13.393 23.167 1.00 59.25 104 GLU A C 1
ATOM 849 O O . GLU A 1 104 ? -19.355 12.730 24.021 1.00 59.25 104 GLU A O 1
ATOM 854 N N . ASP A 1 105 ? -18.183 14.554 23.504 1.00 57.66 105 ASP A N 1
ATOM 855 C CA . ASP A 1 105 ? -18.622 15.433 24.625 1.00 57.66 105 ASP A CA 1
ATOM 856 C C . ASP A 1 105 ? -17.815 16.754 24.709 1.00 57.66 105 ASP A C 1
ATOM 858 O O . ASP A 1 105 ? -16.656 16.803 24.294 1.00 57.66 105 ASP A O 1
ATOM 862 N N . ALA A 1 106 ? -18.374 17.801 25.328 1.00 53.81 106 ALA A N 1
ATOM 863 C CA . ALA A 1 106 ? -17.773 19.142 25.443 1.00 53.81 106 ALA A CA 1
ATOM 864 C C . ALA A 1 106 ? -16.455 19.188 26.254 1.00 53.81 106 ALA A C 1
ATOM 866 O O . ALA A 1 106 ? -15.555 19.964 25.927 1.00 53.81 106 ALA A O 1
ATOM 867 N N . ASN A 1 107 ? -16.291 18.316 27.259 1.00 57.75 107 ASN A N 1
ATOM 868 C CA . ASN A 1 107 ? -15.053 18.192 28.052 1.00 57.75 107 ASN A CA 1
ATOM 869 C C . ASN A 1 107 ? -13.907 17.484 27.302 1.00 57.75 107 ASN A C 1
ATOM 871 O O . ASN A 1 107 ? -12.767 17.501 27.757 1.00 57.75 107 ASN A O 1
ATOM 875 N N . ARG A 1 108 ? -14.185 16.855 26.153 1.00 66.75 108 ARG A N 1
ATOM 876 C CA . ARG A 1 108 ? -13.204 16.060 25.391 1.00 66.75 108 ARG A CA 1
ATOM 877 C C . ARG A 1 108 ? -12.396 16.904 24.399 1.00 66.75 108 ARG A C 1
ATOM 879 O O . ARG A 1 108 ? -11.403 16.428 23.856 1.00 66.75 108 ARG A O 1
ATOM 886 N N . THR A 1 109 ? -12.791 18.161 24.197 1.00 72.31 109 THR A N 1
ATOM 887 C CA . THR A 1 109 ? -12.211 19.081 23.207 1.00 72.31 109 THR A CA 1
ATOM 888 C C . THR A 1 109 ? -10.764 19.468 23.535 1.00 72.31 109 THR A C 1
ATOM 890 O O . THR A 1 109 ? -9.902 19.394 22.666 1.00 72.31 109 THR A O 1
ATOM 893 N N . GLU A 1 110 ? -10.456 19.777 24.801 1.00 80.88 110 GLU A N 1
ATOM 894 C CA . GLU A 1 110 ? -9.101 20.186 25.215 1.00 80.88 110 GLU A CA 1
ATOM 895 C C . GLU A 1 110 ? -8.077 19.047 25.073 1.00 80.88 110 GLU A C 1
ATOM 897 O O . GLU A 1 110 ? -6.967 19.252 24.584 1.00 80.88 110 GLU A O 1
ATOM 902 N N . THR A 1 111 ? -8.459 17.819 25.435 1.00 83.44 111 THR A N 1
ATOM 903 C CA . THR A 1 111 ? -7.591 16.640 25.291 1.00 83.44 111 THR A CA 1
ATOM 904 C C . THR A 1 111 ? -7.342 16.289 23.821 1.00 83.44 111 THR A C 1
ATOM 906 O O . THR A 1 111 ? -6.228 15.926 23.441 1.00 83.44 111 THR A O 1
ATOM 909 N N . VAL A 1 112 ? -8.360 16.422 22.966 1.00 85.06 112 VAL A N 1
ATOM 910 C CA . VAL A 1 112 ? -8.210 16.237 21.514 1.00 85.06 112 VAL A CA 1
ATOM 911 C C . VAL A 1 112 ? -7.273 17.296 20.926 1.00 85.06 112 VAL A C 1
ATOM 913 O O . VAL A 1 112 ? -6.408 16.957 20.111 1.00 85.06 112 VAL A O 1
ATOM 916 N N . ASP A 1 113 ? -7.383 18.548 21.369 1.00 86.44 113 ASP A N 1
ATOM 917 C CA . ASP A 1 113 ? -6.488 19.631 20.953 1.00 86.44 113 ASP A CA 1
ATOM 918 C C . ASP A 1 113 ? -5.040 19.377 21.393 1.00 86.44 113 ASP A C 1
ATOM 920 O O . ASP A 1 113 ? -4.113 19.557 20.596 1.00 86.44 113 ASP A O 1
ATOM 924 N N . GLU A 1 114 ? -4.826 18.907 22.627 1.00 90.44 114 GLU A N 1
ATOM 925 C CA . GLU A 1 114 ? -3.510 18.505 23.140 1.00 90.44 114 GLU A CA 1
ATOM 926 C C . GLU A 1 114 ? -2.864 17.447 22.230 1.00 90.44 114 GLU A C 1
ATOM 928 O O . GLU A 1 114 ? -1.740 17.629 21.745 1.00 90.44 114 GLU A O 1
ATOM 933 N N . PHE A 1 115 ? -3.590 16.366 21.930 1.00 91.25 115 PHE A N 1
ATOM 934 C CA . PHE A 1 115 ? -3.085 15.294 21.073 1.00 91.25 115 PHE A CA 1
ATOM 935 C C . PHE A 1 115 ? -2.824 15.755 19.641 1.00 91.25 115 PHE A C 1
ATOM 937 O O . PHE A 1 115 ? -1.791 15.415 19.061 1.00 91.25 115 PHE A O 1
ATOM 944 N N . THR A 1 116 ? -3.712 16.575 19.081 1.00 90.19 116 THR A N 1
ATOM 945 C CA . THR A 1 116 ? -3.567 17.104 17.719 1.00 90.19 116 THR A CA 1
ATOM 946 C C . THR A 1 116 ? -2.329 17.996 17.599 1.00 90.19 116 THR A C 1
ATOM 948 O O . THR A 1 116 ? -1.559 17.878 16.636 1.00 90.19 116 THR A O 1
ATOM 951 N N . ARG A 1 117 ? -2.065 18.838 18.609 1.00 90.25 117 ARG A N 1
ATOM 952 C CA . ARG A 1 117 ? -0.843 19.657 18.680 1.00 90.25 117 ARG A CA 1
ATOM 953 C C . ARG A 1 117 ? 0.402 18.783 18.781 1.00 90.25 117 ARG A C 1
ATOM 955 O O . ARG A 1 117 ? 1.383 19.038 18.081 1.00 90.25 117 ARG A O 1
ATOM 962 N N . ARG A 1 118 ? 0.363 17.731 19.607 1.00 93.19 118 ARG A N 1
ATOM 963 C CA . ARG A 1 118 ? 1.500 16.818 19.773 1.00 93.19 118 ARG A CA 1
ATOM 964 C C . ARG A 1 118 ? 1.822 16.062 18.483 1.00 93.19 118 ARG A C 1
ATOM 966 O O . ARG A 1 118 ? 2.991 16.011 18.109 1.00 93.19 118 ARG A O 1
ATOM 973 N N . ILE A 1 119 ? 0.815 15.545 17.777 1.00 92.69 119 ILE A N 1
ATOM 974 C CA . ILE A 1 119 ? 0.992 14.902 16.462 1.00 92.69 119 ILE A CA 1
ATOM 975 C C . ILE A 1 119 ? 1.619 15.871 15.466 1.00 92.69 119 ILE A C 1
ATOM 977 O O . ILE A 1 119 ? 2.605 15.527 14.820 1.00 92.69 119 ILE A O 1
ATOM 981 N N . SER A 1 120 ? 1.084 17.089 15.369 1.00 90.50 120 SER A N 1
ATOM 982 C CA . SER A 1 120 ? 1.602 18.108 14.449 1.00 90.50 120 SER A CA 1
ATOM 983 C C . SER A 1 120 ? 3.071 18.431 14.737 1.00 90.50 120 SER A C 1
ATOM 985 O O . SER A 1 120 ? 3.891 18.486 13.823 1.00 90.50 120 SER A O 1
ATOM 987 N N . SER A 1 121 ? 3.431 18.571 16.017 1.00 93.38 121 SER A N 1
ATOM 988 C CA . SER A 1 121 ? 4.818 18.776 16.441 1.00 93.38 121 SER A CA 1
ATOM 989 C C . SER A 1 121 ? 5.729 17.617 16.020 1.00 93.38 121 SER A C 1
ATOM 991 O O . SER A 1 121 ? 6.784 17.864 15.437 1.00 93.38 121 SER A O 1
ATOM 993 N N . LEU A 1 122 ? 5.317 16.367 16.247 1.00 92.50 122 LEU A N 1
ATOM 994 C CA . LEU A 1 122 ? 6.104 15.189 15.868 1.00 92.50 122 LEU A CA 1
ATOM 995 C C . LEU A 1 122 ? 6.238 15.036 14.344 1.00 92.50 122 LEU A C 1
ATOM 997 O O . LEU A 1 122 ? 7.321 14.711 13.866 1.00 92.50 122 LEU A O 1
ATOM 1001 N N . LYS A 1 123 ? 5.187 15.327 13.566 1.00 92.69 123 LYS A N 1
ATOM 1002 C CA . LYS A 1 123 ? 5.242 15.323 12.092 1.00 92.69 123 LYS A CA 1
ATOM 1003 C C . LYS A 1 123 ? 6.226 16.363 11.550 1.00 92.69 123 LYS A C 1
ATOM 1005 O O . LYS A 1 123 ? 7.003 16.067 10.640 1.00 92.69 123 LYS A O 1
ATOM 1010 N N . ASN A 1 124 ? 6.246 17.558 12.139 1.00 89.75 124 ASN A N 1
ATOM 1011 C CA . ASN A 1 124 ? 7.204 18.603 11.769 1.00 89.75 124 ASN A CA 1
ATOM 1012 C C . ASN A 1 124 ? 8.649 18.190 12.093 1.00 89.75 124 ASN A C 1
ATOM 1014 O O . ASN A 1 124 ? 9.554 18.425 11.286 1.00 89.75 124 ASN A O 1
ATOM 1018 N N . LEU A 1 125 ? 8.868 17.545 13.245 1.00 91.31 125 LEU A N 1
ATOM 1019 C CA . LEU A 1 125 ? 10.178 17.007 13.622 1.00 91.31 125 LEU A CA 1
ATOM 1020 C C . LEU A 1 125 ? 10.631 15.904 12.664 1.00 91.31 125 LEU A C 1
ATOM 1022 O O . LEU A 1 125 ? 11.751 15.979 12.171 1.00 91.31 125 LEU A O 1
ATOM 1026 N N . LEU A 1 126 ? 9.755 14.953 12.325 1.00 91.56 126 LEU A N 1
ATOM 1027 C CA . LEU A 1 126 ? 10.051 13.898 11.353 1.00 91.56 126 LEU A CA 1
ATOM 1028 C C . LEU A 1 126 ? 10.424 14.477 9.985 1.00 91.56 126 LEU A C 1
ATOM 1030 O O . LEU A 1 126 ? 11.413 14.061 9.388 1.00 91.56 126 LEU A O 1
ATOM 1034 N N . THR A 1 127 ? 9.665 15.464 9.505 1.00 89.31 127 THR A N 1
ATOM 1035 C CA . THR A 1 127 ? 9.944 16.145 8.229 1.00 89.31 127 THR A CA 1
ATOM 1036 C C . THR A 1 127 ? 11.323 16.806 8.255 1.00 89.31 127 THR A C 1
ATOM 1038 O O . THR A 1 127 ? 12.103 16.684 7.313 1.00 89.31 127 THR A O 1
ATOM 1041 N N . SER A 1 128 ? 11.654 17.466 9.366 1.00 86.31 128 SER A N 1
ATOM 1042 C CA . SER A 1 128 ? 12.953 18.117 9.550 1.00 86.31 128 SER A CA 1
ATOM 1043 C C . SER A 1 128 ? 14.102 17.108 9.645 1.00 86.31 128 SER A C 1
ATOM 1045 O O . SER A 1 128 ? 15.165 17.346 9.078 1.00 86.31 128 SER A O 1
ATOM 1047 N N . ALA A 1 129 ? 13.904 15.990 10.347 1.00 87.81 129 ALA A N 1
ATOM 1048 C CA . ALA A 1 129 ? 14.887 14.918 10.478 1.00 87.81 129 ALA A CA 1
ATOM 1049 C C . ALA A 1 129 ? 15.138 14.216 9.134 1.00 87.81 129 ALA A C 1
ATOM 1051 O O . ALA A 1 129 ? 16.287 14.020 8.754 1.00 87.81 129 ALA A O 1
ATOM 1052 N N . SER A 1 130 ? 14.075 13.955 8.369 1.00 87.75 130 SER A N 1
ATOM 1053 C CA . SER A 1 130 ? 14.164 13.363 7.028 1.00 87.75 130 SER A CA 1
ATOM 1054 C C . SER A 1 130 ? 14.940 14.247 6.062 1.00 87.75 130 SER A C 1
ATOM 1056 O O . SER A 1 130 ? 15.840 13.771 5.378 1.00 87.75 130 SER A O 1
ATOM 1058 N N . LYS A 1 131 ? 14.672 15.557 6.075 1.00 85.94 131 LYS A N 1
ATOM 1059 C CA . LYS A 1 131 ? 15.430 16.507 5.261 1.00 85.94 131 LYS A CA 1
ATOM 1060 C C . LYS A 1 131 ? 16.914 16.538 5.642 1.00 85.94 131 LYS A C 1
ATOM 1062 O O . LYS A 1 131 ? 17.766 16.511 4.767 1.00 85.94 131 LYS A O 1
ATOM 1067 N N . LYS A 1 132 ? 17.236 16.561 6.941 1.00 85.69 132 LYS A N 1
ATOM 1068 C CA . LYS A 1 132 ? 18.633 16.525 7.415 1.00 85.69 132 LYS A CA 1
ATOM 1069 C C . LYS A 1 132 ? 19.361 15.251 6.990 1.00 85.69 132 LYS A C 1
ATOM 1071 O O . LYS A 1 132 ? 20.550 15.314 6.686 1.00 85.69 132 LYS A O 1
ATOM 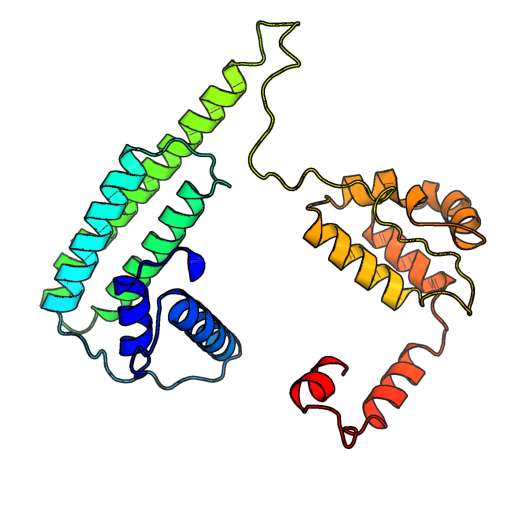1076 N N . PHE A 1 133 ? 18.663 14.119 7.001 1.00 84.06 133 PHE A N 1
ATOM 1077 C CA . PHE A 1 133 ? 19.196 12.840 6.548 1.00 84.06 133 PHE A CA 1
ATOM 1078 C C . PHE A 1 133 ? 19.507 12.867 5.043 1.00 84.06 133 PHE A C 1
ATOM 1080 O O . PHE A 1 133 ? 20.624 12.547 4.647 1.00 84.06 133 PHE A O 1
ATOM 1087 N N . GLU A 1 134 ? 18.572 13.341 4.215 1.00 82.12 134 GLU A N 1
ATOM 1088 C CA . GLU A 1 134 ? 18.777 13.513 2.767 1.00 82.12 134 GLU A CA 1
ATOM 1089 C C . GLU A 1 134 ? 19.906 14.503 2.445 1.00 82.12 134 GLU A C 1
ATOM 1091 O O . GLU A 1 134 ? 20.778 14.203 1.632 1.00 82.12 134 GLU A O 1
ATOM 1096 N N . ASP A 1 135 ? 19.946 15.648 3.133 1.00 80.12 135 ASP A N 1
ATOM 1097 C CA . ASP A 1 135 ? 21.008 16.646 2.973 1.00 80.12 135 ASP A CA 1
ATOM 1098 C C . ASP A 1 135 ? 22.382 16.051 3.342 1.00 80.12 135 ASP A C 1
ATOM 1100 O O . ASP A 1 135 ? 23.383 16.345 2.693 1.00 80.12 135 ASP A O 1
ATOM 1104 N N . SER A 1 136 ? 22.434 15.175 4.351 1.00 77.12 136 SER A N 1
ATOM 1105 C CA . SER A 1 136 ? 23.661 14.490 4.773 1.00 77.12 136 SER A CA 1
ATOM 1106 C C . SER A 1 136 ? 24.127 13.435 3.761 1.00 77.12 136 SER A C 1
ATOM 1108 O O . SER A 1 136 ? 25.330 13.252 3.611 1.00 77.12 136 SER A O 1
ATOM 1110 N N . LEU A 1 137 ? 23.215 12.789 3.023 1.00 70.25 137 LEU A N 1
ATOM 1111 C CA . LEU A 1 137 ? 23.562 11.865 1.933 1.00 70.25 137 LEU A CA 1
ATOM 1112 C C . LEU A 1 137 ? 24.187 12.591 0.730 1.00 70.25 137 LEU A C 1
ATOM 1114 O O . LEU A 1 137 ? 25.138 12.090 0.140 1.00 70.25 137 LEU A O 1
ATOM 1118 N N . LEU A 1 138 ? 23.711 13.795 0.399 1.00 67.44 138 LEU A N 1
ATOM 1119 C CA . LEU A 1 138 ? 24.198 14.577 -0.749 1.00 67.44 138 LEU A CA 1
ATOM 1120 C C . LEU A 1 138 ? 25.586 15.212 -0.540 1.00 67.44 138 LEU A C 1
ATOM 1122 O O . LEU A 1 138 ? 26.217 15.652 -1.503 1.00 67.44 138 LEU A O 1
ATOM 1126 N N . LEU A 1 139 ? 26.060 15.299 0.706 1.00 59.12 139 LEU A N 1
ATOM 1127 C CA . LEU A 1 139 ? 27.365 15.880 1.045 1.00 59.12 139 LEU A CA 1
ATOM 1128 C C . LEU A 1 139 ? 28.523 14.869 0.979 1.00 59.12 139 LEU A C 1
ATOM 1130 O O . LEU A 1 139 ? 29.675 15.293 1.003 1.00 59.12 139 LEU A O 1
ATOM 1134 N N . VAL A 1 140 ? 28.241 13.566 0.869 1.00 53.22 140 VAL A N 1
ATOM 1135 C CA . VAL A 1 140 ? 29.267 12.503 0.818 1.00 53.22 140 VAL A CA 1
ATOM 1136 C C . VAL A 1 140 ? 29.853 12.319 -0.597 1.00 53.22 140 VAL A C 1
ATOM 1138 O O . VAL A 1 140 ? 30.961 11.814 -0.739 1.00 53.22 140 VAL A O 1
ATOM 1141 N N . ASP A 1 141 ? 29.185 12.820 -1.642 1.00 46.22 141 ASP A N 1
ATOM 1142 C CA . ASP A 1 141 ? 29.540 12.578 -3.054 1.00 46.22 141 ASP A CA 1
ATOM 1143 C C . ASP A 1 141 ? 30.585 13.538 -3.665 1.00 46.22 141 ASP A C 1
ATOM 1145 O O . ASP A 1 141 ? 30.807 13.506 -4.878 1.00 46.22 141 ASP A O 1
ATOM 1149 N N . LYS A 1 142 ? 31.224 14.431 -2.890 1.00 46.53 142 LYS A N 1
ATOM 1150 C CA . LYS A 1 142 ? 32.076 15.489 -3.480 1.00 46.53 142 LYS A CA 1
ATOM 1151 C C . LYS A 1 142 ? 33.590 15.320 -3.392 1.00 46.53 142 LYS A C 1
ATOM 1153 O O . LYS A 1 142 ? 34.252 16.022 -4.148 1.00 46.53 142 LYS A O 1
ATOM 1158 N N . ASP A 1 143 ? 34.132 14.403 -2.590 1.00 41.34 143 ASP A N 1
ATOM 1159 C CA . ASP A 1 143 ? 35.587 14.391 -2.340 1.00 41.34 143 ASP A CA 1
ATOM 1160 C C . ASP A 1 143 ? 36.322 13.046 -2.493 1.00 41.34 143 ASP A C 1
ATOM 1162 O O . ASP A 1 143 ? 37.523 13.017 -2.244 1.00 41.34 143 ASP A O 1
ATOM 1166 N N . ASP A 1 144 ? 35.707 11.951 -2.960 1.00 41.34 144 ASP A N 1
ATOM 1167 C CA . ASP A 1 144 ? 36.466 10.695 -3.127 1.00 41.34 144 ASP A CA 1
ATOM 1168 C C . ASP A 1 144 ? 36.164 9.938 -4.427 1.00 41.34 144 ASP A C 1
ATOM 1170 O O . ASP A 1 144 ? 35.181 9.213 -4.572 1.00 41.34 144 ASP A O 1
ATOM 1174 N N . GLU A 1 145 ? 37.093 10.056 -5.377 1.00 43.97 145 GLU A N 1
ATOM 1175 C CA . GLU A 1 145 ? 37.089 9.401 -6.691 1.00 43.97 145 GLU A CA 1
ATOM 1176 C C . GLU A 1 145 ? 37.372 7.880 -6.631 1.00 43.97 145 GLU A C 1
ATOM 1178 O O . GLU A 1 145 ? 37.663 7.273 -7.660 1.00 43.97 145 GLU A O 1
ATOM 1183 N N . ASN A 1 146 ? 37.316 7.217 -5.463 1.00 44.72 146 ASN A N 1
ATOM 1184 C CA . ASN A 1 146 ? 37.809 5.834 -5.357 1.00 44.72 146 ASN A CA 1
ATOM 1185 C C . ASN A 1 146 ? 37.122 4.893 -4.343 1.00 44.72 146 ASN A C 1
ATOM 1187 O O . ASN A 1 146 ? 37.747 3.940 -3.879 1.00 44.72 146 ASN A O 1
ATOM 1191 N N . ALA A 1 147 ? 35.838 5.087 -4.027 1.00 41.31 147 ALA A N 1
ATOM 1192 C CA . ALA A 1 147 ? 35.099 4.211 -3.102 1.00 41.31 147 ALA A CA 1
ATOM 1193 C C . ALA A 1 147 ? 33.932 3.444 -3.760 1.00 41.31 147 ALA A C 1
ATOM 1195 O O . ALA A 1 147 ? 32.863 3.269 -3.181 1.00 41.31 147 ALA A O 1
ATOM 1196 N N . ASN A 1 148 ? 34.144 2.905 -4.963 1.00 43.88 148 ASN A N 1
ATOM 1197 C CA . ASN A 1 148 ? 33.344 1.778 -5.452 1.00 43.88 148 ASN A CA 1
ATOM 1198 C C . ASN A 1 148 ? 33.772 0.524 -4.677 1.00 43.88 148 ASN A C 1
ATOM 1200 O O . ASN A 1 148 ? 34.639 -0.186 -5.167 1.00 43.88 148 ASN A O 1
ATOM 1204 N N . LEU A 1 149 ? 33.242 0.302 -3.466 1.00 46.25 149 LEU A N 1
ATOM 1205 C CA . LEU A 1 149 ? 33.175 -0.987 -2.743 1.00 46.25 149 LEU A CA 1
ATOM 1206 C C . LEU A 1 149 ? 32.756 -0.735 -1.280 1.00 46.25 149 LEU A C 1
ATOM 1208 O O . LEU A 1 149 ? 33.613 -0.664 -0.408 1.00 46.25 149 LEU A O 1
ATOM 1212 N N . ALA A 1 150 ? 31.452 -0.597 -1.019 1.00 39.69 150 ALA A N 1
ATOM 1213 C CA . ALA A 1 150 ? 30.762 -1.024 0.218 1.00 39.69 150 ALA A CA 1
ATOM 1214 C C . ALA A 1 150 ? 29.392 -0.335 0.348 1.00 39.69 150 ALA A C 1
ATOM 1216 O O . ALA A 1 150 ? 29.123 0.387 1.301 1.00 39.69 150 ALA A O 1
ATOM 1217 N N . LEU A 1 151 ? 28.493 -0.582 -0.604 1.00 37.16 151 LEU A N 1
ATOM 1218 C CA . LEU A 1 151 ? 27.070 -0.332 -0.389 1.00 37.16 151 LEU A CA 1
ATOM 1219 C C . LEU A 1 151 ? 26.274 -1.462 -1.035 1.00 37.16 151 LEU A C 1
ATOM 1221 O O . LEU A 1 151 ? 25.605 -1.301 -2.052 1.00 37.16 151 LEU A O 1
ATOM 1225 N N . GLU A 1 152 ? 26.404 -2.655 -0.461 1.00 39.22 152 GLU A N 1
ATOM 1226 C CA . GLU A 1 152 ? 25.467 -3.733 -0.742 1.00 39.22 152 GLU A CA 1
ATOM 1227 C C . GLU A 1 152 ? 24.780 -4.208 0.535 1.00 39.22 152 GLU A C 1
ATOM 1229 O O . GLU A 1 152 ? 25.410 -4.549 1.534 1.00 39.22 152 GLU A O 1
ATOM 1234 N N . SER A 1 153 ? 23.454 -4.290 0.398 1.00 36.06 153 SER A N 1
ATOM 1235 C CA . SER A 1 153 ? 22.423 -4.736 1.336 1.00 36.06 153 SER A CA 1
ATOM 1236 C C . SER A 1 153 ? 21.961 -3.638 2.310 1.00 36.06 153 SER A C 1
ATOM 1238 O O . SER A 1 153 ? 22.759 -3.095 3.057 1.00 36.06 153 SER A O 1
ATOM 1240 N N . TRP A 1 154 ? 20.683 -3.232 2.344 1.00 33.91 154 TRP A N 1
ATOM 1241 C CA . TRP A 1 154 ? 19.467 -4.033 2.144 1.00 33.91 154 TRP A CA 1
ATOM 1242 C C . TRP A 1 154 ? 18.329 -3.278 1.410 1.00 33.91 154 TRP A C 1
ATOM 1244 O O . TRP A 1 154 ? 17.779 -2.301 1.905 1.00 33.91 154 TRP A O 1
ATOM 1254 N N . SER A 1 155 ? 17.881 -3.864 0.288 1.00 41.44 155 SER A N 1
ATOM 1255 C CA . SER A 1 155 ? 16.512 -3.820 -0.280 1.00 41.44 155 SER A CA 1
ATOM 1256 C C . SER A 1 155 ? 15.932 -2.512 -0.851 1.00 41.44 155 SER A C 1
ATOM 1258 O O . SER A 1 155 ? 14.747 -2.227 -0.685 1.00 41.44 155 SER A O 1
ATOM 1260 N N . GLU A 1 156 ? 16.688 -1.827 -1.707 1.00 44.28 156 GLU A N 1
ATOM 1261 C CA . GLU A 1 156 ? 16.077 -1.359 -2.957 1.00 44.28 156 GLU A CA 1
ATOM 1262 C C . GLU A 1 156 ? 15.910 -2.577 -3.873 1.00 44.28 156 GLU A C 1
ATOM 1264 O O . GLU A 1 156 ? 16.862 -3.333 -4.096 1.00 44.28 156 GLU A O 1
ATOM 1269 N N . ILE A 1 157 ? 14.709 -2.817 -4.405 1.00 49.56 157 ILE A N 1
ATOM 1270 C CA . ILE A 1 157 ? 14.581 -3.698 -5.569 1.00 49.56 157 ILE A CA 1
ATOM 1271 C C . ILE A 1 157 ? 15.331 -2.966 -6.678 1.00 49.56 157 ILE A C 1
ATOM 1273 O O . ILE A 1 157 ? 14.769 -2.058 -7.289 1.00 49.56 157 ILE A O 1
ATOM 1277 N N . LYS A 1 158 ? 16.615 -3.305 -6.880 1.00 53.53 158 LYS A N 1
ATOM 1278 C CA . LYS A 1 158 ? 17.415 -2.774 -7.988 1.00 53.53 158 LYS A CA 1
ATOM 1279 C C . LYS A 1 158 ? 16.540 -2.901 -9.238 1.00 53.53 158 LYS A C 1
ATOM 1281 O O . LYS A 1 158 ? 16.081 -4.022 -9.494 1.00 53.53 158 LYS A O 1
ATOM 1286 N N . PRO A 1 159 ? 16.261 -1.809 -9.972 1.00 58.50 159 PRO A N 1
ATOM 1287 C CA . PRO A 1 159 ? 15.380 -1.873 -11.121 1.00 58.50 159 PRO A CA 1
ATOM 1288 C C . PRO A 1 159 ? 15.964 -2.883 -12.095 1.00 58.50 159 PRO A C 1
ATOM 1290 O O . PRO A 1 159 ? 17.029 -2.680 -12.675 1.00 58.50 159 PRO A O 1
ATOM 1293 N N . ILE A 1 160 ? 15.308 -4.039 -12.198 1.00 70.94 160 ILE A N 1
ATOM 1294 C CA . ILE A 1 160 ? 15.712 -5.067 -13.144 1.00 70.94 160 ILE A CA 1
ATOM 1295 C C . ILE A 1 160 ? 15.313 -4.498 -14.502 1.00 70.94 160 ILE A C 1
ATOM 1297 O O . ILE A 1 160 ? 14.115 -4.294 -14.709 1.00 70.94 160 ILE A O 1
ATOM 1301 N N . PRO A 1 161 ? 16.254 -4.225 -15.418 1.00 71.12 161 PRO A N 1
ATOM 1302 C CA . PRO A 1 161 ? 15.892 -3.633 -16.692 1.00 71.12 161 PRO A CA 1
ATOM 1303 C C . PRO A 1 161 ? 15.064 -4.628 -17.524 1.00 71.12 161 PRO A C 1
ATOM 1305 O O . PRO A 1 161 ? 15.208 -5.845 -17.340 1.00 71.12 161 PRO A O 1
ATOM 1308 N N . PRO A 1 162 ? 14.208 -4.141 -18.437 1.00 75.94 162 PRO A N 1
ATOM 1309 C CA . PRO A 1 162 ? 13.370 -4.957 -19.320 1.00 75.94 162 PRO A CA 1
ATOM 1310 C C . PRO A 1 162 ? 14.074 -6.131 -20.010 1.00 75.94 162 PRO A C 1
ATOM 1312 O O . PRO A 1 162 ? 13.492 -7.206 -20.151 1.00 75.94 162 PRO A O 1
ATOM 1315 N N . ASN A 1 163 ? 15.363 -6.001 -20.334 1.00 73.31 163 ASN A N 1
ATOM 1316 C CA . ASN A 1 163 ? 16.169 -7.084 -20.907 1.00 73.31 163 ASN A CA 1
ATOM 1317 C C . ASN A 1 163 ? 16.257 -8.362 -20.048 1.00 73.31 163 ASN A C 1
ATOM 1319 O O . ASN A 1 163 ? 16.478 -9.447 -20.581 1.00 73.31 163 ASN A O 1
ATOM 1323 N N . LYS A 1 164 ? 16.069 -8.256 -18.730 1.00 75.38 164 LYS A N 1
ATOM 1324 C CA . LYS A 1 164 ? 16.128 -9.367 -17.767 1.00 75.38 164 LYS A CA 1
ATOM 1325 C C . LYS A 1 164 ? 14.745 -9.877 -17.362 1.00 75.38 164 LYS A C 1
ATOM 1327 O O . LYS A 1 164 ? 14.622 -10.665 -16.425 1.00 75.38 164 LYS A O 1
ATOM 1332 N N . TRP A 1 165 ? 13.684 -9.418 -18.023 1.00 81.25 165 TRP A N 1
ATOM 1333 C CA . TRP A 1 165 ? 12.313 -9.792 -17.673 1.00 81.25 165 TRP A CA 1
ATOM 1334 C C . TRP A 1 165 ? 11.900 -11.158 -18.221 1.00 81.25 165 TRP A C 1
ATOM 1336 O O . TRP A 1 165 ? 10.873 -11.678 -17.791 1.00 81.25 165 TRP A O 1
ATOM 1346 N N . ASN A 1 166 ? 12.689 -11.743 -19.137 1.00 80.94 166 ASN A N 1
ATOM 1347 C CA . ASN A 1 166 ? 12.306 -12.932 -19.911 1.00 80.94 166 ASN A CA 1
ATOM 1348 C C . ASN A 1 166 ? 10.908 -12.787 -20.544 1.00 80.94 166 ASN A C 1
ATOM 1350 O O . ASN A 1 166 ? 10.175 -13.760 -20.697 1.00 80.94 166 ASN A O 1
ATOM 1354 N N . LEU A 1 167 ? 10.538 -11.553 -20.897 1.00 83.69 167 LEU A N 1
ATOM 1355 C CA . LEU A 1 167 ? 9.302 -11.228 -21.587 1.00 83.69 167 LEU A CA 1
ATOM 1356 C C . LEU A 1 167 ? 9.656 -10.722 -22.981 1.00 83.69 167 LEU A C 1
ATOM 1358 O O . LEU A 1 167 ? 10.430 -9.775 -23.118 1.00 83.69 167 LEU A O 1
ATOM 1362 N N . LYS A 1 168 ? 9.088 -11.364 -23.999 1.00 85.38 168 LYS A N 1
ATOM 1363 C CA . LYS A 1 168 ? 9.261 -10.997 -25.400 1.00 85.38 168 LYS A CA 1
ATOM 1364 C C . LYS A 1 168 ? 7.920 -11.053 -26.116 1.00 85.38 168 LYS A C 1
ATOM 1366 O O . LYS A 1 168 ? 7.122 -11.958 -25.877 1.00 85.38 168 LYS A O 1
ATOM 1371 N N . PHE A 1 169 ? 7.691 -10.088 -26.993 1.00 88.06 169 PHE A N 1
ATOM 1372 C CA . PHE A 1 169 ? 6.542 -10.040 -27.882 1.00 88.06 169 PHE A CA 1
ATOM 1373 C C . PHE A 1 169 ? 7.015 -10.160 -29.327 1.00 88.06 169 PHE A C 1
ATOM 1375 O O . PHE A 1 169 ? 7.799 -9.331 -29.790 1.00 88.06 169 PHE A O 1
ATOM 1382 N N . SER A 1 170 ? 6.550 -11.195 -30.031 1.00 84.50 170 SER A N 1
ATOM 1383 C CA . SER A 1 170 ? 6.940 -11.457 -31.420 1.00 84.50 170 SER A CA 1
ATOM 1384 C C . SER A 1 170 ? 5.988 -10.839 -32.450 1.00 84.50 170 SER A C 1
ATOM 1386 O O . SER A 1 170 ? 6.380 -10.627 -33.601 1.00 84.50 170 SER A O 1
ATOM 1388 N N . GLY A 1 171 ? 4.749 -10.526 -32.047 1.00 79.00 171 GLY A N 1
ATOM 1389 C CA . GLY A 1 171 ? 3.689 -10.040 -32.937 1.00 79.00 171 GLY A CA 1
ATOM 1390 C C . GLY A 1 171 ? 3.001 -11.139 -33.757 1.00 79.00 171 GLY A C 1
ATOM 1391 O O . GLY A 1 171 ? 2.237 -10.833 -34.670 1.00 79.00 171 GLY A O 1
ATOM 1392 N N . ASP A 1 172 ? 3.260 -12.418 -33.465 1.00 79.94 172 ASP A N 1
ATOM 1393 C CA . ASP A 1 172 ? 2.606 -13.541 -34.143 1.00 79.94 172 ASP A CA 1
ATOM 1394 C C . ASP A 1 172 ? 1.322 -13.980 -33.425 1.00 79.94 172 ASP A C 1
ATOM 1396 O O . ASP A 1 172 ? 1.248 -13.988 -32.198 1.00 79.94 172 ASP A O 1
ATOM 1400 N N . LYS A 1 173 ? 0.328 -14.455 -34.189 1.00 68.38 173 LYS A N 1
ATOM 1401 C CA . LYS A 1 173 ? -0.971 -14.936 -33.665 1.00 68.38 173 LYS A CA 1
ATOM 1402 C C . LYS A 1 173 ? -0.876 -16.156 -32.733 1.00 68.38 173 LYS A C 1
ATOM 1404 O O . LYS A 1 173 ? -1.850 -16.478 -32.067 1.00 68.38 173 LYS A O 1
ATOM 1409 N N . LEU A 1 174 ? 0.265 -16.849 -32.734 1.00 64.94 174 LEU A N 1
ATOM 1410 C CA . LEU A 1 174 ? 0.562 -17.992 -31.860 1.00 64.94 174 LEU A CA 1
ATOM 1411 C C . LEU A 1 174 ? 1.255 -17.576 -30.553 1.00 64.94 174 LEU A C 1
ATOM 1413 O O . LEU A 1 174 ? 1.407 -18.400 -29.656 1.00 64.94 174 LEU A O 1
ATOM 1417 N N . SER A 1 175 ? 1.709 -16.323 -30.465 1.00 72.62 175 SER A N 1
ATOM 1418 C CA . SER A 1 175 ? 2.321 -15.755 -29.265 1.00 72.62 175 SER A CA 1
ATOM 1419 C C . SER A 1 175 ? 1.263 -15.111 -28.362 1.00 72.62 175 SER A C 1
ATOM 1421 O O . SER A 1 175 ? 0.075 -15.093 -28.686 1.00 72.62 175 SER A O 1
ATOM 1423 N N . ILE A 1 176 ? 1.690 -14.601 -27.207 1.00 81.62 176 ILE A N 1
ATOM 1424 C CA . ILE A 1 176 ? 0.824 -13.854 -26.286 1.00 81.62 176 ILE A CA 1
ATOM 1425 C C . ILE A 1 176 ? 0.102 -12.710 -27.019 1.00 81.62 176 ILE A C 1
ATOM 1427 O O . ILE A 1 176 ? 0.679 -12.063 -27.892 1.00 81.62 176 ILE A O 1
ATOM 1431 N N . SER A 1 177 ? -1.163 -12.451 -26.678 1.00 84.25 177 SER A N 1
ATOM 1432 C CA . SER A 1 177 ? -1.901 -11.330 -27.272 1.00 84.25 177 SER A CA 1
ATOM 1433 C C . SER A 1 177 ? -1.285 -9.992 -26.852 1.00 84.25 177 SER A C 1
ATOM 1435 O O . SER A 1 177 ? -0.695 -9.888 -25.775 1.00 84.25 177 SER A O 1
ATOM 1437 N N . VAL A 1 178 ? -1.453 -8.946 -27.669 1.00 84.00 178 VAL A N 1
ATOM 1438 C CA . VAL A 1 178 ? -0.927 -7.607 -27.346 1.00 84.00 178 VAL A CA 1
ATOM 1439 C C . VAL A 1 178 ? -1.463 -7.083 -26.007 1.00 84.00 178 VAL A C 1
ATOM 1441 O O . VAL A 1 178 ? -0.713 -6.505 -25.227 1.00 84.00 178 VAL A O 1
ATOM 1444 N N . SER A 1 179 ? -2.732 -7.354 -25.686 1.00 82.44 179 SER A N 1
ATOM 1445 C CA . SER A 1 179 ? -3.329 -6.973 -24.401 1.00 82.44 179 SER A CA 1
ATOM 1446 C C . SER A 1 179 ? -2.681 -7.701 -23.223 1.00 82.44 179 SER A C 1
ATOM 1448 O O . SER A 1 179 ? -2.283 -7.041 -22.267 1.00 82.44 179 SER A O 1
ATOM 1450 N N . ALA A 1 180 ? -2.515 -9.026 -23.316 1.00 82.50 180 ALA A N 1
ATOM 1451 C CA . ALA A 1 180 ? -1.885 -9.823 -22.261 1.00 82.50 180 ALA A CA 1
ATOM 1452 C C . ALA A 1 180 ? -0.397 -9.474 -22.090 1.00 82.50 180 ALA A C 1
ATOM 1454 O O . ALA A 1 180 ? 0.127 -9.464 -20.979 1.00 82.50 180 ALA A O 1
ATOM 1455 N N . PHE A 1 181 ? 0.289 -9.149 -23.188 1.00 87.06 181 PHE A N 1
ATOM 1456 C CA . PHE A 1 181 ? 1.659 -8.649 -23.155 1.00 87.06 181 PHE A CA 1
ATOM 1457 C C . PHE A 1 181 ? 1.764 -7.318 -22.405 1.00 87.06 181 PHE A C 1
ATOM 1459 O O . PHE A 1 181 ? 2.584 -7.206 -21.499 1.00 87.06 181 PHE A O 1
ATOM 1466 N N . LEU A 1 182 ? 0.935 -6.328 -22.750 1.00 86.88 182 LEU A N 1
ATOM 1467 C CA . LEU A 1 182 ? 0.965 -5.008 -22.114 1.00 86.88 182 LEU A CA 1
ATOM 1468 C C . LEU A 1 182 ? 0.610 -5.074 -20.624 1.00 86.88 182 LEU A C 1
ATOM 1470 O O . LEU A 1 182 ? 1.256 -4.412 -19.814 1.00 86.88 182 LEU A O 1
ATOM 1474 N N . GLU A 1 183 ? -0.363 -5.906 -20.255 1.00 84.62 183 GLU A N 1
ATOM 1475 C CA . GLU A 1 183 ? -0.699 -6.170 -18.853 1.00 84.62 183 GLU A CA 1
ATOM 1476 C C . GLU A 1 183 ? 0.500 -6.764 -18.108 1.00 84.62 183 GLU A C 1
ATOM 1478 O O . GLU A 1 183 ? 0.912 -6.254 -17.065 1.00 84.62 183 GLU A O 1
ATOM 1483 N N . ARG A 1 184 ? 1.152 -7.771 -18.703 1.00 83.62 184 ARG A N 1
ATOM 1484 C CA . ARG A 1 184 ? 2.344 -8.387 -18.121 1.00 83.62 184 ARG A CA 1
ATOM 1485 C C . ARG A 1 184 ? 3.518 -7.413 -18.003 1.00 83.62 184 ARG A C 1
ATOM 1487 O O . ARG A 1 184 ? 4.259 -7.476 -17.025 1.00 83.62 184 ARG A O 1
ATOM 1494 N N . VAL A 1 185 ? 3.703 -6.514 -18.969 1.00 87.31 185 VAL A N 1
ATOM 1495 C CA . VAL A 1 185 ? 4.715 -5.448 -18.901 1.00 87.31 185 VAL A CA 1
ATOM 1496 C C . VAL A 1 185 ? 4.457 -4.533 -17.705 1.00 87.31 185 VAL A C 1
ATOM 1498 O O . VAL A 1 185 ? 5.395 -4.253 -16.959 1.00 87.31 185 VAL A O 1
ATOM 1501 N N . GLU A 1 186 ? 3.210 -4.120 -17.472 1.00 83.50 186 GLU A N 1
ATOM 1502 C CA . GLU A 1 186 ? 2.875 -3.226 -16.360 1.00 83.50 186 GLU A CA 1
ATOM 1503 C C . GLU A 1 186 ? 3.042 -3.907 -14.994 1.00 83.50 186 GLU A C 1
ATOM 1505 O O . GLU A 1 186 ? 3.616 -3.324 -14.072 1.00 83.50 186 GLU A O 1
ATOM 1510 N N . GLU A 1 187 ? 2.655 -5.180 -14.872 1.00 81.56 187 GLU A N 1
ATOM 1511 C CA . GLU A 1 187 ? 2.922 -5.976 -13.668 1.00 81.56 187 GLU A CA 1
ATOM 1512 C C . GLU A 1 187 ? 4.419 -6.033 -13.337 1.00 81.56 187 GLU A C 1
ATOM 1514 O O . GLU A 1 187 ? 4.823 -5.854 -12.184 1.00 81.56 187 GLU A O 1
ATOM 1519 N N . LEU A 1 188 ? 5.259 -6.290 -14.346 1.00 81.94 188 LEU A N 1
ATOM 1520 C CA . LEU A 1 188 ? 6.706 -6.395 -14.171 1.00 81.94 188 LEU A CA 1
ATOM 1521 C C . LEU A 1 188 ? 7.336 -5.033 -13.881 1.00 81.94 188 LEU A C 1
ATOM 1523 O O . LEU A 1 188 ? 8.248 -4.973 -13.053 1.00 81.94 188 LEU A O 1
ATOM 1527 N N . ARG A 1 189 ? 6.827 -3.961 -14.499 1.00 86.81 189 ARG A N 1
ATOM 1528 C CA . ARG A 1 189 ? 7.236 -2.579 -14.242 1.00 86.81 189 ARG A CA 1
ATOM 1529 C C . ARG A 1 189 ? 6.999 -2.204 -12.781 1.00 86.81 189 ARG A C 1
ATOM 1531 O O . ARG A 1 189 ? 7.930 -1.741 -12.122 1.00 86.81 189 ARG A O 1
ATOM 1538 N N . ILE A 1 190 ? 5.795 -2.461 -12.264 1.00 78.81 190 ILE A N 1
ATOM 1539 C CA . ILE A 1 190 ? 5.436 -2.210 -10.860 1.00 78.81 190 ILE A CA 1
ATOM 1540 C C . ILE A 1 190 ? 6.292 -3.080 -9.932 1.00 78.81 190 ILE A C 1
ATOM 1542 O O . ILE A 1 190 ? 6.894 -2.571 -8.989 1.00 78.81 190 ILE A O 1
ATOM 1546 N N . ALA A 1 191 ? 6.398 -4.382 -10.213 1.00 72.25 191 ALA A N 1
ATOM 1547 C CA . ALA A 1 191 ? 7.128 -5.325 -9.364 1.00 72.25 191 ALA A CA 1
ATOM 1548 C C . ALA A 1 191 ? 8.639 -5.047 -9.289 1.00 72.25 191 ALA A C 1
ATOM 1550 O O . ALA A 1 191 ? 9.288 -5.432 -8.318 1.00 72.25 191 ALA A O 1
ATOM 1551 N N . ARG A 1 192 ? 9.208 -4.412 -10.318 1.00 79.44 192 ARG A N 1
ATOM 1552 C CA . ARG A 1 192 ? 10.644 -4.106 -10.427 1.00 79.44 192 ARG A CA 1
ATOM 1553 C C . ARG A 1 192 ? 10.952 -2.620 -10.290 1.00 79.44 192 ARG A C 1
ATOM 1555 O O . ARG A 1 192 ? 12.088 -2.237 -10.533 1.00 79.44 192 ARG A O 1
ATOM 1562 N N . ASN A 1 193 ? 9.966 -1.807 -9.911 1.00 74.75 193 ASN A N 1
ATOM 1563 C CA . ASN A 1 193 ? 10.102 -0.366 -9.714 1.00 74.75 193 ASN A CA 1
ATOM 1564 C C . ASN A 1 193 ? 10.756 0.367 -10.905 1.00 74.75 193 ASN A C 1
ATOM 1566 O O . ASN A 1 193 ? 11.640 1.203 -10.733 1.00 74.75 193 ASN A O 1
ATOM 1570 N N . VAL A 1 194 ? 10.348 0.024 -12.130 1.00 82.38 194 VAL A N 1
ATOM 1571 C CA . VAL A 1 194 ? 10.886 0.642 -13.352 1.00 82.38 194 VAL A CA 1
ATOM 1572 C C . VAL A 1 194 ? 10.046 1.868 -13.723 1.00 82.38 194 VAL A C 1
ATOM 1574 O O . VAL A 1 194 ? 8.815 1.807 -13.755 1.00 82.38 194 VAL A O 1
ATOM 1577 N N . SER A 1 195 ? 10.690 3.007 -13.984 1.00 81.75 195 SER A N 1
ATOM 1578 C CA . SER A 1 195 ? 9.988 4.208 -14.456 1.00 81.75 195 SER A CA 1
ATOM 1579 C C . SER A 1 195 ? 9.524 4.039 -15.905 1.00 81.75 195 SER A C 1
ATOM 1581 O O . SER A 1 195 ? 10.094 3.249 -16.660 1.00 81.75 195 SER A O 1
ATOM 1583 N N . TYR A 1 196 ? 8.502 4.792 -16.316 1.00 81.88 196 TYR A N 1
ATOM 1584 C CA . TYR A 1 196 ? 8.049 4.784 -17.711 1.00 81.88 196 TYR A CA 1
ATOM 1585 C C . TYR A 1 196 ? 9.151 5.235 -18.681 1.00 81.88 196 TYR A C 1
ATOM 1587 O O . TYR A 1 196 ? 9.279 4.652 -19.753 1.00 81.88 196 TYR A O 1
ATOM 1595 N N . ASP A 1 197 ? 10.013 6.171 -18.274 1.00 80.94 197 ASP A N 1
ATOM 1596 C CA . ASP A 1 197 ? 11.153 6.617 -19.084 1.00 80.94 197 ASP A CA 1
ATOM 1597 C C . ASP A 1 197 ? 12.177 5.497 -19.295 1.00 80.94 197 ASP A C 1
ATOM 1599 O O . ASP A 1 197 ? 12.653 5.268 -20.407 1.00 80.94 197 ASP A O 1
ATOM 1603 N N . MET A 1 198 ? 12.512 4.753 -18.234 1.00 80.69 198 MET A N 1
ATOM 1604 C CA . MET A 1 198 ? 13.410 3.603 -18.342 1.00 80.69 198 MET A CA 1
ATOM 1605 C C . MET A 1 198 ? 12.790 2.500 -19.196 1.00 80.69 198 MET A C 1
ATOM 1607 O O . MET A 1 198 ? 13.473 1.944 -20.058 1.00 80.69 198 MET A O 1
ATOM 1611 N N . LEU A 1 199 ? 11.502 2.213 -18.988 1.00 85.62 199 LEU A N 1
ATOM 1612 C CA . LEU A 1 199 ? 10.749 1.228 -19.759 1.00 85.62 199 LEU A CA 1
ATOM 1613 C C . LEU A 1 199 ? 10.738 1.576 -21.250 1.00 85.62 199 LEU A C 1
ATOM 1615 O O . LEU A 1 199 ? 11.019 0.709 -22.069 1.00 85.62 199 LEU A O 1
ATOM 1619 N N . TYR A 1 200 ? 10.492 2.840 -21.597 1.00 86.75 200 TYR A N 1
ATOM 1620 C CA . TYR A 1 200 ? 10.501 3.312 -22.978 1.00 86.75 200 TYR A CA 1
ATOM 1621 C C . TYR A 1 200 ? 11.896 3.225 -23.612 1.00 86.75 200 TYR A C 1
ATOM 1623 O O . TYR A 1 200 ? 12.065 2.650 -24.690 1.00 86.75 200 TYR A O 1
ATOM 1631 N N . ASN A 1 201 ? 12.928 3.704 -22.911 1.00 83.56 201 ASN A N 1
ATOM 1632 C CA . ASN A 1 201 ? 14.307 3.687 -23.409 1.00 83.56 201 ASN A CA 1
ATOM 1633 C C . ASN A 1 201 ? 14.841 2.267 -23.665 1.00 83.56 201 ASN A C 1
ATOM 1635 O O . ASN A 1 201 ? 15.657 2.065 -24.567 1.00 83.56 201 ASN A O 1
ATOM 1639 N N . SER A 1 202 ? 14.352 1.281 -22.909 1.00 84.69 202 SER A N 1
ATOM 1640 C CA . SER A 1 202 ? 14.704 -0.139 -23.046 1.00 84.69 202 SER A CA 1
ATOM 1641 C C . SER A 1 202 ? 13.584 -0.998 -23.651 1.00 84.69 202 SER A C 1
ATOM 1643 O O . SER A 1 202 ? 13.676 -2.224 -23.671 1.00 84.69 202 SER A O 1
ATOM 1645 N N . ALA A 1 203 ? 12.557 -0.371 -24.237 1.00 85.00 203 ALA A N 1
ATOM 1646 C CA . ALA A 1 203 ? 11.411 -1.060 -24.834 1.00 85.00 203 ALA A CA 1
ATOM 1647 C C . ALA A 1 203 ? 11.816 -2.004 -25.973 1.00 85.00 203 ALA A C 1
ATOM 1649 O O . ALA A 1 203 ? 11.184 -3.036 -26.177 1.00 85.00 203 ALA A O 1
ATOM 1650 N N . VAL A 1 204 ? 12.906 -1.689 -26.683 1.00 85.25 204 VAL A N 1
ATOM 1651 C CA . VAL A 1 204 ? 13.462 -2.536 -27.751 1.00 85.25 204 VAL A CA 1
ATOM 1652 C C . VAL 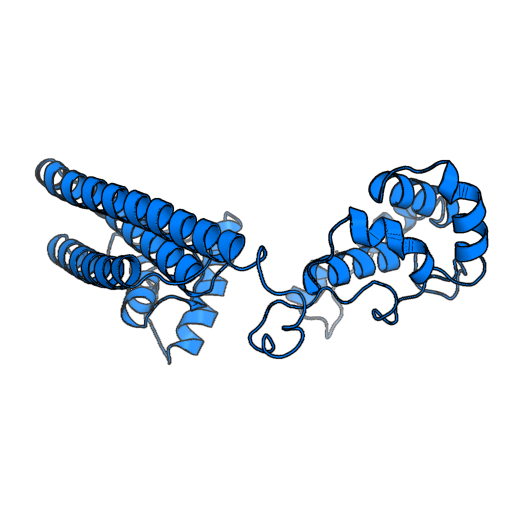A 1 204 ? 13.751 -3.961 -27.271 1.00 85.25 204 VAL A C 1
ATOM 1654 O O . VAL A 1 204 ? 13.609 -4.908 -28.041 1.00 85.25 204 VAL A O 1
ATOM 1657 N N . ASP A 1 205 ? 14.096 -4.123 -25.991 1.00 84.44 205 ASP A N 1
ATOM 1658 C CA . ASP A 1 205 ? 14.408 -5.414 -25.393 1.00 84.44 205 ASP A CA 1
ATOM 1659 C C . ASP A 1 205 ? 13.161 -6.253 -25.101 1.00 84.44 205 ASP A C 1
ATOM 1661 O O . ASP A 1 205 ? 13.293 -7.432 -24.787 1.00 84.44 205 ASP A O 1
ATOM 1665 N N . LEU A 1 206 ? 11.957 -5.698 -25.222 1.00 86.88 206 LEU A N 1
ATOM 1666 C CA . LEU A 1 206 ? 10.705 -6.433 -25.038 1.00 86.88 206 LEU A CA 1
ATOM 1667 C C . LEU A 1 206 ? 10.156 -7.005 -26.349 1.00 86.88 206 LEU A C 1
ATOM 1669 O O . LEU A 1 206 ? 9.209 -7.789 -26.323 1.00 86.88 206 LEU A O 1
ATOM 1673 N N . PHE A 1 207 ? 10.749 -6.652 -27.490 1.00 87.44 207 PHE A N 1
ATOM 1674 C CA . PHE A 1 207 ? 10.269 -7.062 -28.805 1.00 87.44 207 PHE A CA 1
ATOM 1675 C C . PHE A 1 207 ? 11.219 -8.049 -29.483 1.00 87.44 207 PHE A C 1
ATOM 1677 O O . PHE A 1 207 ? 12.443 -7.976 -29.360 1.00 87.44 207 PHE A O 1
ATOM 1684 N N . GLU A 1 208 ? 10.642 -8.964 -30.252 1.00 85.88 208 GLU A N 1
ATOM 1685 C CA . GLU A 1 208 ? 11.351 -9.866 -31.154 1.00 85.88 208 GLU A CA 1
ATOM 1686 C C . GLU A 1 208 ? 10.540 -10.073 -32.441 1.00 85.88 208 GLU A C 1
ATOM 1688 O O . GLU A 1 208 ? 9.448 -9.526 -32.596 1.00 85.88 208 GLU A O 1
ATOM 1693 N N . GLY A 1 209 ? 11.081 -10.818 -33.406 1.00 85.50 209 GLY A N 1
ATOM 1694 C CA . GLY A 1 209 ? 10.351 -11.169 -34.628 1.00 85.50 209 GLY A CA 1
ATOM 1695 C C . GLY A 1 209 ? 9.774 -9.960 -35.380 1.00 85.50 209 GLY A C 1
ATOM 1696 O O . GLY A 1 209 ? 10.477 -8.981 -35.644 1.00 85.50 209 GLY A O 1
ATOM 1697 N N . LYS A 1 210 ? 8.487 -10.034 -35.740 1.00 83.12 210 LYS A N 1
ATOM 1698 C CA . LYS A 1 210 ? 7.786 -9.000 -36.522 1.00 83.12 210 LYS A CA 1
ATOM 1699 C C . LYS A 1 210 ? 7.560 -7.722 -35.720 1.00 83.12 210 LYS A C 1
ATOM 1701 O O . LYS A 1 210 ? 7.719 -6.632 -36.267 1.00 83.12 210 LYS A O 1
ATOM 1706 N N . ALA A 1 211 ? 7.262 -7.848 -34.429 1.00 86.06 211 ALA A N 1
ATOM 1707 C CA . ALA A 1 211 ? 7.068 -6.702 -33.546 1.00 86.06 211 ALA A CA 1
ATOM 1708 C C . ALA A 1 211 ? 8.341 -5.855 -33.400 1.00 86.06 211 ALA A C 1
ATOM 1710 O O . ALA A 1 211 ? 8.256 -4.633 -33.336 1.00 86.06 211 ALA A O 1
ATOM 1711 N N . LEU A 1 212 ? 9.530 -6.470 -33.427 1.00 86.75 212 LEU A N 1
ATOM 1712 C CA . LEU A 1 212 ? 10.794 -5.726 -33.388 1.00 86.75 212 LEU A CA 1
ATOM 1713 C C . LEU A 1 212 ? 11.043 -4.917 -34.670 1.00 86.75 212 LEU A C 1
ATOM 1715 O O . LEU A 1 212 ? 11.553 -3.797 -34.606 1.00 86.75 212 LEU A O 1
ATOM 1719 N N . VAL A 1 213 ? 10.698 -5.474 -35.835 1.00 84.56 213 VAL A N 1
ATOM 1720 C CA . VAL A 1 213 ? 10.807 -4.766 -37.122 1.00 84.56 213 VAL A CA 1
ATOM 1721 C C . VAL A 1 213 ? 9.858 -3.572 -37.146 1.00 84.56 213 VAL A C 1
ATOM 1723 O O . VAL A 1 213 ? 10.279 -2.468 -37.485 1.00 84.56 213 VAL A O 1
ATOM 1726 N N . TRP A 1 214 ? 8.614 -3.781 -36.711 1.00 88.19 214 TRP A N 1
ATOM 1727 C CA . TRP A 1 214 ? 7.630 -2.717 -36.545 1.00 88.19 214 TRP A CA 1
ATOM 1728 C C . TRP A 1 214 ? 8.129 -1.638 -35.572 1.00 88.19 214 TRP A C 1
ATOM 1730 O O . TRP A 1 214 ? 8.204 -0.469 -35.939 1.00 88.19 214 TRP A O 1
ATOM 1740 N N . PHE A 1 215 ? 8.600 -2.021 -34.381 1.00 85.69 215 PHE A N 1
ATOM 1741 C CA . PHE A 1 215 ? 9.083 -1.073 -33.373 1.00 85.69 215 PHE A CA 1
ATOM 1742 C C . PHE A 1 215 ? 10.199 -0.173 -33.915 1.00 85.69 215 PHE A C 1
ATOM 1744 O O . PHE A 1 215 ? 10.192 1.032 -33.693 1.00 85.69 215 PHE A O 1
ATOM 1751 N N . ARG A 1 216 ? 11.141 -0.727 -34.689 1.00 85.38 216 ARG A N 1
ATOM 1752 C CA . ARG A 1 216 ? 12.228 0.052 -35.306 1.00 85.38 216 ARG A CA 1
ATOM 1753 C C . ARG A 1 216 ? 11.736 1.086 -36.321 1.00 85.38 216 ARG A C 1
ATOM 1755 O O . ARG A 1 216 ? 12.373 2.127 -36.439 1.00 85.38 216 ARG A O 1
ATOM 1762 N N . ALA A 1 217 ? 10.642 0.812 -37.032 1.00 82.44 217 ALA A N 1
ATOM 1763 C CA . ALA A 1 217 ? 10.060 1.740 -38.001 1.00 82.44 217 ALA A CA 1
ATOM 1764 C C . ALA A 1 217 ? 9.277 2.881 -37.329 1.00 82.44 217 ALA A C 1
ATOM 1766 O O . ALA A 1 217 ? 9.289 4.004 -37.823 1.00 82.44 217 ALA A O 1
ATOM 1767 N N . TYR A 1 218 ? 8.638 2.604 -36.189 1.00 78.50 218 TYR A N 1
ATOM 1768 C CA . TYR A 1 218 ? 7.783 3.564 -35.484 1.00 78.50 218 TYR A CA 1
ATOM 1769 C C . TYR A 1 218 ? 8.467 4.260 -34.297 1.00 78.50 218 TYR A C 1
ATOM 1771 O O . TYR A 1 218 ? 7.937 5.241 -33.788 1.00 78.50 218 TYR A O 1
ATOM 1779 N N . LYS A 1 219 ? 9.675 3.839 -33.891 1.00 79.62 219 LYS A N 1
ATOM 1780 C CA . LYS A 1 219 ? 10.414 4.428 -32.755 1.00 79.62 219 LYS A CA 1
ATOM 1781 C C . LYS A 1 219 ? 10.637 5.939 -32.881 1.00 79.62 219 LYS A C 1
ATOM 1783 O O . LYS A 1 219 ? 10.645 6.631 -31.874 1.00 79.62 219 LYS A O 1
ATOM 1788 N N . SER A 1 220 ? 10.841 6.462 -34.090 1.00 77.25 220 SER A N 1
ATOM 1789 C CA . SER A 1 220 ? 11.041 7.904 -34.309 1.00 77.25 220 SER A CA 1
ATOM 1790 C C . SER A 1 220 ? 9.746 8.720 -34.297 1.00 77.25 220 SER A C 1
ATOM 1792 O O . SER A 1 220 ? 9.812 9.944 -34.315 1.00 77.25 220 SER A O 1
ATOM 1794 N N . LEU A 1 221 ? 8.586 8.058 -34.329 1.00 76.69 221 LEU A N 1
ATOM 1795 C CA . LEU A 1 221 ? 7.263 8.690 -34.344 1.00 76.69 221 LEU A CA 1
ATOM 1796 C C . LEU A 1 221 ? 6.645 8.798 -32.947 1.00 76.69 221 LEU A C 1
ATOM 1798 O O . LEU A 1 221 ? 5.582 9.389 -32.805 1.00 76.69 221 LEU A O 1
ATOM 1802 N N . VAL A 1 222 ? 7.297 8.216 -31.944 1.00 82.19 222 VAL A N 1
ATOM 1803 C CA . VAL A 1 222 ? 6.765 8.049 -30.596 1.00 82.19 222 VAL A CA 1
ATOM 1804 C C . VAL A 1 222 ? 7.717 8.693 -29.598 1.00 82.19 222 VAL A C 1
ATOM 1806 O O . VAL A 1 222 ? 8.936 8.542 -29.720 1.00 82.19 222 VAL A O 1
ATOM 1809 N N . SER A 1 223 ? 7.177 9.411 -28.614 1.00 78.56 223 SER A N 1
ATOM 1810 C CA . SER A 1 223 ? 7.994 10.092 -27.595 1.00 78.56 223 SER A CA 1
ATOM 1811 C C . SER A 1 223 ? 7.883 9.466 -26.208 1.00 78.56 223 SER A C 1
ATOM 1813 O O . SER A 1 223 ? 8.780 9.658 -25.388 1.00 78.56 223 SER A O 1
ATOM 1815 N N . ASP A 1 224 ? 6.826 8.696 -25.951 1.00 82.62 224 ASP A N 1
ATOM 1816 C CA . ASP A 1 224 ? 6.572 8.088 -24.651 1.00 82.62 224 ASP A CA 1
ATOM 1817 C C . ASP A 1 224 ? 6.017 6.653 -24.744 1.00 82.62 224 ASP A C 1
ATOM 1819 O O . ASP A 1 224 ? 5.704 6.118 -25.812 1.00 82.62 224 ASP A O 1
ATOM 1823 N N . TRP A 1 225 ? 5.932 5.991 -23.588 1.00 86.62 225 TRP A N 1
ATOM 1824 C CA . TRP A 1 225 ? 5.403 4.631 -23.495 1.00 86.62 225 TRP A CA 1
ATOM 1825 C C . TRP A 1 225 ? 3.899 4.550 -23.809 1.0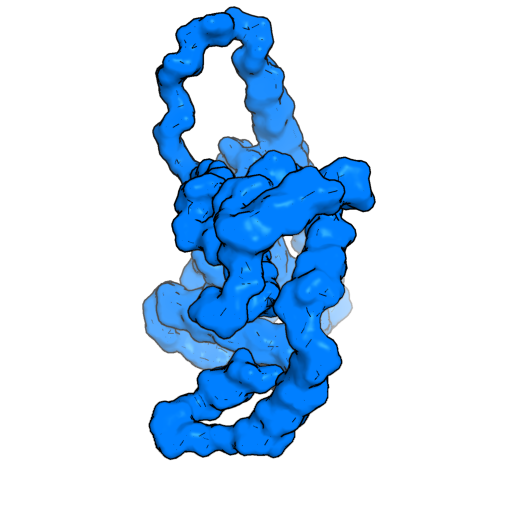0 86.62 225 TRP A C 1
ATOM 1827 O O . TRP A 1 225 ? 3.450 3.542 -24.349 1.00 86.62 225 TRP A O 1
ATOM 1837 N N . ASP A 1 226 ? 3.113 5.585 -23.504 1.00 84.12 226 ASP A N 1
ATOM 1838 C CA . ASP A 1 226 ? 1.656 5.574 -23.677 1.00 84.12 226 ASP A CA 1
ATOM 1839 C C . ASP A 1 226 ? 1.270 5.600 -25.165 1.00 84.12 226 ASP A C 1
ATOM 1841 O O . ASP A 1 226 ? 0.509 4.748 -25.633 1.00 84.12 226 ASP A O 1
ATOM 1845 N N . GLU A 1 227 ? 1.876 6.500 -25.935 1.00 83.81 227 GLU A N 1
ATOM 1846 C CA . GLU A 1 227 ? 1.800 6.564 -27.394 1.00 83.81 227 GLU A CA 1
ATOM 1847 C C . GLU A 1 227 ? 2.251 5.248 -28.038 1.00 83.81 227 GLU A C 1
ATOM 1849 O O . GLU A 1 227 ? 1.583 4.740 -28.946 1.00 83.81 227 GLU A O 1
ATOM 1854 N N . LEU A 1 228 ? 3.327 4.640 -27.521 1.00 85.06 228 LEU A N 1
ATOM 1855 C CA . LEU A 1 228 ? 3.792 3.338 -27.997 1.00 85.06 228 LEU A CA 1
ATOM 1856 C C . LEU A 1 228 ? 2.725 2.257 -27.800 1.00 85.06 228 LEU A C 1
ATOM 1858 O O . LEU A 1 228 ? 2.481 1.466 -28.711 1.00 85.06 228 LEU A O 1
ATOM 1862 N N . THR A 1 229 ? 2.077 2.210 -26.630 1.00 86.69 229 THR A N 1
ATOM 1863 C CA . THR A 1 229 ? 1.045 1.199 -26.359 1.00 86.69 229 THR A CA 1
ATOM 1864 C C . THR A 1 229 ? -0.185 1.359 -27.248 1.00 86.69 229 THR A C 1
ATOM 1866 O O . THR A 1 229 ? -0.762 0.350 -27.654 1.00 86.69 229 THR A O 1
ATOM 1869 N N . LYS A 1 230 ? -0.569 2.597 -27.588 1.00 83.88 230 LYS A N 1
ATOM 1870 C CA . LYS A 1 230 ? -1.690 2.884 -28.495 1.00 83.88 230 LYS A CA 1
ATOM 1871 C C . LYS A 1 230 ? -1.410 2.354 -29.896 1.00 83.88 230 LYS A C 1
ATOM 1873 O O . LYS A 1 230 ? -2.186 1.552 -30.402 1.00 83.88 230 LYS A O 1
ATOM 1878 N N . LEU A 1 231 ? -0.255 2.697 -30.465 1.00 82.69 231 LEU A N 1
ATOM 1879 C CA . LEU A 1 231 ? 0.135 2.213 -31.792 1.00 82.69 231 LEU A CA 1
ATOM 1880 C C . LEU A 1 231 ? 0.324 0.692 -31.826 1.00 82.69 231 LEU A C 1
ATOM 1882 O O . LEU A 1 231 ? -0.015 0.044 -32.814 1.00 82.69 231 LEU A O 1
ATOM 1886 N N . LEU A 1 232 ? 0.834 0.104 -30.739 1.00 85.31 232 LEU A N 1
ATOM 1887 C CA . LEU A 1 232 ? 0.989 -1.346 -30.635 1.00 85.31 232 LEU A CA 1
ATOM 1888 C C . LEU A 1 232 ? -0.374 -2.054 -30.643 1.00 85.31 232 LEU A C 1
ATOM 1890 O O . LEU A 1 232 ? -0.516 -3.112 -31.257 1.00 85.31 232 LEU A O 1
ATOM 1894 N N . ARG A 1 233 ? -1.378 -1.473 -29.975 1.00 84.19 233 ARG A N 1
ATOM 1895 C CA . ARG A 1 233 ? -2.761 -1.959 -30.025 1.00 84.19 233 ARG A CA 1
ATOM 1896 C C . ARG A 1 233 ? -3.340 -1.805 -31.426 1.00 84.19 233 ARG A C 1
ATOM 1898 O O . ARG A 1 233 ? -3.863 -2.782 -31.940 1.00 84.19 233 ARG A O 1
ATOM 1905 N N . ASP A 1 234 ? -3.182 -0.656 -32.068 1.00 83.38 234 ASP A N 1
ATOM 1906 C CA . ASP A 1 234 ? -3.732 -0.427 -33.410 1.00 83.38 234 ASP A CA 1
ATOM 1907 C C . ASP A 1 234 ? -3.182 -1.412 -34.460 1.00 83.38 234 ASP A C 1
ATOM 1909 O O . ASP A 1 234 ? -3.931 -1.869 -35.321 1.00 83.38 234 ASP A O 1
ATOM 1913 N N . GLU A 1 235 ? -1.903 -1.791 -34.367 1.00 83.31 235 GLU A N 1
ATOM 1914 C CA . GLU A 1 235 ? -1.279 -2.727 -35.313 1.00 83.31 235 GLU A CA 1
ATOM 1915 C C . GLU A 1 235 ? -1.567 -4.206 -34.992 1.00 83.31 235 GLU A C 1
ATOM 1917 O O . GLU A 1 235 ? -1.848 -5.005 -35.888 1.00 83.31 235 GLU A O 1
ATOM 1922 N N . PHE A 1 236 ? -1.457 -4.611 -33.720 1.00 82.44 236 PHE A N 1
ATOM 1923 C CA . PHE A 1 236 ? -1.451 -6.031 -33.337 1.00 82.44 236 PHE A CA 1
ATOM 1924 C C . PHE A 1 236 ? -2.747 -6.513 -32.673 1.00 82.44 236 PHE A C 1
ATOM 1926 O O . PHE A 1 236 ? -2.900 -7.716 -32.432 1.00 82.44 236 PHE A O 1
ATOM 1933 N N . GLN A 1 237 ? -3.688 -5.619 -32.363 1.00 80.81 237 GL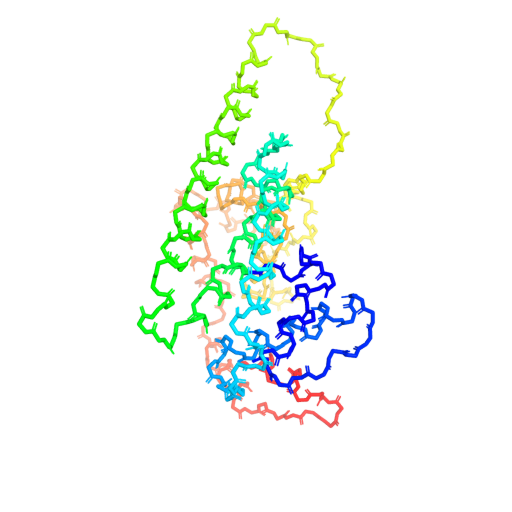N A N 1
ATOM 1934 C CA . GLN A 1 237 ? -4.988 -5.996 -31.817 1.00 80.81 237 GLN A CA 1
ATOM 1935 C C . GLN A 1 237 ? -5.952 -6.357 -32.958 1.00 80.81 237 GLN A C 1
ATOM 1937 O O . GLN A 1 237 ? -6.122 -5.587 -33.901 1.00 80.81 237 GLN A O 1
ATOM 1942 N N . PRO A 1 238 ? -6.628 -7.517 -32.902 1.00 77.38 238 PRO A N 1
ATOM 1943 C CA . PRO A 1 238 ? -7.656 -7.847 -33.883 1.00 77.38 238 PRO A CA 1
ATOM 1944 C C . PRO A 1 238 ? -8.787 -6.808 -33.887 1.00 77.38 238 PRO A C 1
ATOM 1946 O O . PRO A 1 238 ? -9.270 -6.424 -32.822 1.00 77.38 238 PRO A O 1
ATOM 1949 N N . HIS A 1 239 ? -9.274 -6.412 -35.068 1.00 71.94 239 HIS A N 1
ATOM 1950 C CA . HIS A 1 239 ? -10.403 -5.476 -35.194 1.00 71.94 239 HIS A CA 1
ATOM 1951 C C . HIS A 1 239 ? -11.679 -5.948 -34.475 1.00 71.94 239 HIS A C 1
ATOM 1953 O O . HIS A 1 239 ? -12.468 -5.127 -34.020 1.00 71.94 239 HIS A O 1
ATOM 1959 N N . ASP A 1 240 ? -11.861 -7.262 -34.325 1.00 74.25 240 ASP A N 1
ATOM 1960 C CA . ASP A 1 240 ? -12.997 -7.876 -33.633 1.00 74.25 240 ASP A CA 1
ATOM 1961 C C . ASP A 1 240 ? -12.733 -8.158 -32.142 1.00 74.25 240 ASP A C 1
ATOM 1963 O O . ASP A 1 240 ? -13.528 -8.828 -31.482 1.00 74.25 240 ASP A O 1
ATOM 1967 N N . TYR A 1 241 ? -11.628 -7.655 -31.578 1.00 71.94 241 TYR A N 1
ATOM 1968 C CA . TYR A 1 241 ? -11.236 -7.934 -30.195 1.00 71.94 241 TYR A CA 1
ATOM 1969 C C . TYR A 1 241 ? -12.313 -7.531 -29.184 1.00 71.94 241 TYR A C 1
ATOM 1971 O O . TYR A 1 241 ? -12.649 -8.315 -28.302 1.00 71.94 241 TYR A O 1
ATOM 1979 N N . ASN A 1 242 ? -12.883 -6.331 -29.322 1.00 69.88 242 ASN A N 1
ATOM 1980 C CA . ASN A 1 242 ? -13.906 -5.842 -28.394 1.00 69.88 242 ASN A CA 1
ATOM 1981 C C . ASN A 1 242 ? -15.198 -6.670 -28.486 1.00 69.88 242 ASN A C 1
ATOM 1983 O O . ASN A 1 242 ? -15.827 -6.949 -27.469 1.00 69.88 242 ASN A O 1
ATOM 1987 N N . GLU A 1 243 ? -15.575 -7.105 -29.690 1.00 74.38 243 GLU A N 1
ATOM 1988 C CA . GLU A 1 243 ? -16.755 -7.947 -29.906 1.00 74.38 243 GLU A CA 1
ATOM 1989 C C . GLU A 1 243 ? -16.555 -9.357 -29.342 1.00 74.38 243 GLU A C 1
ATOM 1991 O O . GLU A 1 243 ? -17.457 -9.903 -28.699 1.00 74.38 243 GLU A O 1
ATOM 1996 N N . LYS A 1 244 ? -15.356 -9.926 -29.513 1.00 75.12 244 LYS A N 1
ATOM 1997 C CA . LYS A 1 244 ? -14.965 -11.207 -28.913 1.00 75.12 244 LYS A CA 1
ATOM 1998 C C . LYS A 1 244 ? -14.926 -11.136 -27.395 1.00 75.12 244 LYS A C 1
ATOM 2000 O O . LYS A 1 244 ? -15.508 -12.005 -26.759 1.00 75.12 244 LYS A O 1
ATOM 2005 N N . LEU A 1 245 ? -14.335 -10.086 -26.826 1.00 76.69 245 LEU A N 1
ATOM 2006 C CA . LEU A 1 245 ? -14.267 -9.880 -25.379 1.00 76.69 245 LEU A CA 1
ATOM 2007 C C . LEU A 1 245 ? -15.669 -9.758 -24.767 1.00 76.69 245 LEU A C 1
ATOM 2009 O O . LEU A 1 245 ? -15.988 -10.424 -23.787 1.00 76.69 245 LEU A O 1
ATOM 2013 N N . LEU A 1 246 ? -16.548 -8.963 -25.382 1.00 77.62 246 LEU A N 1
ATOM 2014 C CA . LEU A 1 246 ? -17.940 -8.842 -24.941 1.00 77.62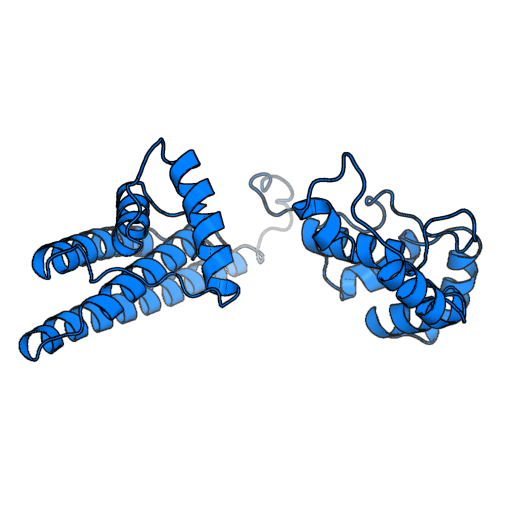 246 LEU A CA 1
ATOM 2015 C C . LEU A 1 246 ? -18.707 -10.161 -25.067 1.00 77.62 246 LEU A C 1
ATOM 2017 O O . LEU A 1 246 ? -19.543 -10.469 -24.218 1.00 77.62 246 LEU A O 1
ATOM 2021 N N . SER A 1 247 ? -18.447 -10.933 -26.120 1.00 77.31 247 SER A N 1
ATOM 2022 C CA . SER A 1 247 ? -19.061 -12.249 -26.310 1.00 77.31 247 SER A CA 1
ATOM 2023 C C . SER A 1 247 ? -18.555 -13.260 -25.282 1.00 77.31 247 SER A C 1
ATOM 2025 O O . SER A 1 247 ? -19.342 -14.048 -24.767 1.00 77.31 247 SER A O 1
ATOM 2027 N N . GLU A 1 248 ? -17.269 -13.216 -24.942 1.00 77.31 248 GLU A N 1
ATOM 2028 C CA . GLU A 1 248 ? -16.660 -14.050 -23.908 1.00 77.31 248 GLU A CA 1
ATOM 2029 C C . GLU A 1 248 ? -17.249 -13.733 -22.531 1.00 77.31 248 GLU A C 1
ATOM 2031 O O . GLU A 1 248 ? -17.740 -14.641 -21.868 1.00 77.31 248 GLU A O 1
ATOM 2036 N N . ILE A 1 249 ? -17.335 -12.454 -22.153 1.00 80.75 249 ILE A N 1
ATOM 2037 C CA . ILE A 1 249 ? -17.955 -12.017 -20.891 1.00 80.75 249 ILE A CA 1
ATOM 2038 C C . ILE A 1 249 ? -19.420 -12.463 -20.803 1.00 80.75 249 ILE A C 1
ATOM 2040 O O . ILE A 1 249 ? -19.857 -12.955 -19.766 1.00 80.75 249 ILE A O 1
ATOM 2044 N N . LYS A 1 250 ? -20.189 -12.316 -21.890 1.00 82.88 250 LYS A N 1
ATOM 2045 C CA . LYS A 1 250 ? -21.612 -12.699 -21.921 1.00 82.88 250 LYS A CA 1
ATOM 2046 C C . LYS A 1 250 ? -21.834 -14.203 -21.800 1.00 82.88 250 LYS A C 1
ATOM 2048 O O . LYS A 1 250 ? -22.827 -14.616 -21.209 1.00 82.88 250 LYS A O 1
ATOM 2053 N N . ASN A 1 251 ? -20.953 -15.001 -22.396 1.00 82.56 251 ASN A N 1
ATOM 2054 C CA . ASN A 1 251 ? -21.101 -16.454 -22.458 1.00 82.56 251 ASN A CA 1
ATOM 2055 C C . ASN A 1 251 ? -20.358 -17.180 -21.330 1.00 82.56 251 ASN A C 1
ATOM 2057 O O . ASN A 1 251 ? -20.528 -18.389 -21.173 1.00 82.56 251 ASN A O 1
ATOM 2061 N N . ARG A 1 252 ? -19.525 -16.476 -20.555 1.00 81.06 252 ARG A N 1
ATOM 2062 C CA . ARG A 1 252 ? -18.778 -17.062 -19.447 1.00 81.06 252 ARG A CA 1
ATOM 2063 C C . ARG A 1 252 ? -19.737 -17.441 -18.320 1.00 81.06 252 ARG A C 1
ATOM 2065 O O . ARG A 1 252 ? -20.493 -16.621 -17.811 1.00 81.06 252 ARG A O 1
ATOM 2072 N N . THR A 1 253 ? -19.674 -18.705 -17.924 1.00 85.00 253 THR A N 1
ATOM 2073 C CA . THR A 1 253 ? -20.387 -19.270 -16.775 1.00 85.00 253 THR A CA 1
ATOM 2074 C C . THR A 1 253 ? -19.382 -19.908 -15.833 1.00 85.00 253 THR A C 1
ATOM 2076 O O . THR A 1 253 ? -18.355 -20.410 -16.289 1.00 85.00 253 THR A O 1
ATOM 2079 N N . GLN A 1 254 ? -19.675 -19.906 -14.534 1.00 86.75 254 GLN A N 1
ATOM 2080 C CA . GLN A 1 254 ? -18.783 -20.488 -13.535 1.00 86.75 254 GLN A CA 1
ATOM 2081 C C . GLN A 1 254 ? -18.575 -21.980 -13.815 1.00 86.75 254 GLN A C 1
ATOM 2083 O O . GLN A 1 254 ? -19.544 -22.728 -13.961 1.00 86.75 254 GLN A O 1
ATOM 2088 N N . GLY A 1 255 ? -17.313 -22.405 -13.900 1.00 84.25 255 GLY A N 1
ATOM 2089 C CA . GLY A 1 255 ? -16.969 -23.815 -14.070 1.00 84.25 255 GLY A CA 1
ATOM 2090 C C . GLY A 1 255 ? -17.302 -24.661 -12.828 1.00 84.25 255 GLY A C 1
ATOM 2091 O O . GLY A 1 255 ? -17.329 -24.129 -11.718 1.00 84.25 255 GLY A O 1
ATOM 2092 N N . PRO A 1 256 ? -17.511 -25.984 -12.976 1.00 83.25 256 PRO A N 1
ATOM 2093 C CA . PRO A 1 256 ? -17.886 -26.872 -11.867 1.00 83.25 256 PRO A CA 1
ATOM 2094 C C . PRO A 1 256 ? -16.847 -26.922 -10.732 1.00 83.25 256 PRO A C 1
ATOM 2096 O O . PRO A 1 256 ? -17.227 -27.041 -9.571 1.00 83.25 256 PRO A O 1
ATOM 2099 N N . ASP A 1 257 ? -15.561 -26.753 -11.056 1.00 87.94 257 ASP A N 1
ATOM 2100 C CA . ASP A 1 257 ? -14.445 -26.726 -10.096 1.00 87.94 257 ASP A CA 1
ATOM 2101 C C . ASP A 1 257 ? -13.849 -25.314 -9.907 1.00 87.94 257 ASP A C 1
ATOM 2103 O O . ASP A 1 257 ? -12.829 -25.127 -9.239 1.00 87.94 257 ASP A O 1
ATOM 2107 N N . GLU A 1 258 ? -14.463 -24.290 -10.506 1.00 85.44 258 GLU A N 1
ATOM 2108 C CA . GLU A 1 258 ? -13.985 -22.913 -10.424 1.00 85.44 258 GLU A CA 1
ATOM 2109 C C . GLU A 1 258 ? -14.549 -22.240 -9.172 1.00 85.44 258 GLU A C 1
ATOM 2111 O O . GLU A 1 258 ? -15.760 -22.093 -9.000 1.00 85.44 258 GLU A O 1
ATOM 2116 N N . SER A 1 259 ? -13.672 -21.784 -8.277 1.00 84.56 259 SER A N 1
ATOM 2117 C CA . SER A 1 259 ? -14.125 -21.006 -7.124 1.00 84.56 259 SER A CA 1
ATOM 2118 C C . SER A 1 259 ? -14.752 -19.685 -7.576 1.00 84.56 259 SER A C 1
ATOM 2120 O O . SER A 1 259 ? -14.262 -19.036 -8.502 1.00 84.56 259 SER A O 1
ATOM 2122 N N . ILE A 1 260 ? -15.780 -19.223 -6.863 1.00 82.38 260 ILE A N 1
ATOM 2123 C CA . ILE A 1 260 ? -16.460 -17.966 -7.204 1.00 82.38 260 ILE A CA 1
ATOM 2124 C C . ILE A 1 260 ? -15.513 -16.756 -7.215 1.00 82.38 260 ILE A C 1
ATOM 2126 O O . ILE A 1 260 ? -15.703 -15.818 -7.982 1.00 82.38 260 ILE A O 1
ATOM 2130 N N . GLY A 1 261 ? -14.462 -16.790 -6.388 1.00 78.88 261 GLY A N 1
ATOM 2131 C CA . GLY A 1 261 ? -13.443 -15.745 -6.359 1.00 78.88 261 GLY A CA 1
ATOM 2132 C C . GLY A 1 261 ? -12.616 -15.678 -7.643 1.00 78.88 261 GLY A C 1
ATOM 2133 O O . GLY A 1 261 ? -12.276 -14.582 -8.071 1.00 78.88 261 GLY A O 1
ATOM 2134 N N . VAL A 1 262 ? -12.326 -16.826 -8.261 1.00 78.44 262 VAL A N 1
ATOM 2135 C CA . VAL A 1 262 ? -11.618 -16.899 -9.550 1.00 78.44 262 VAL A CA 1
ATOM 2136 C C . VAL A 1 262 ? -12.562 -16.520 -10.688 1.00 78.44 262 VAL A C 1
ATOM 2138 O O . VAL A 1 262 ? -12.200 -15.691 -11.513 1.00 78.44 262 VAL A O 1
ATOM 2141 N N . TYR A 1 263 ? -13.800 -17.016 -10.661 1.00 81.56 263 TYR A N 1
ATOM 2142 C CA . TYR A 1 263 ? -14.811 -16.701 -11.670 1.00 81.56 263 TYR A CA 1
ATOM 2143 C C . TYR A 1 263 ? -15.050 -15.195 -11.832 1.00 81.56 263 TYR A C 1
ATOM 2145 O O . TYR A 1 263 ? -15.056 -14.689 -12.948 1.00 81.56 263 TYR A O 1
ATOM 2153 N N . VAL A 1 264 ? -15.186 -14.465 -10.719 1.00 80.38 264 VAL A N 1
ATOM 2154 C CA . VAL A 1 264 ? -15.401 -13.007 -10.734 1.00 80.38 264 VAL A CA 1
ATOM 2155 C C . VAL A 1 264 ? -14.131 -12.226 -11.095 1.00 80.38 264 VAL A C 1
ATOM 2157 O O . VAL A 1 264 ? -14.235 -11.087 -11.525 1.00 80.38 264 VAL A O 1
ATOM 2160 N N . ALA A 1 265 ? -12.937 -12.794 -10.907 1.00 70.94 265 ALA A N 1
ATOM 2161 C CA . ALA A 1 265 ? -11.672 -12.097 -11.163 1.00 70.94 265 ALA A CA 1
ATOM 2162 C C . ALA A 1 265 ? -11.213 -12.152 -12.629 1.00 70.94 265 ALA A C 1
ATOM 2164 O O . ALA A 1 265 ? -10.331 -11.391 -13.009 1.00 70.94 265 ALA A O 1
ATOM 2165 N N . VAL A 1 266 ? -11.769 -13.072 -13.420 1.00 66.62 266 VAL A N 1
ATOM 2166 C CA . VAL A 1 266 ? -11.432 -13.278 -14.841 1.00 66.62 266 VAL A CA 1
ATOM 2167 C C . VAL A 1 266 ? -12.382 -12.500 -15.772 1.00 66.62 266 VAL A C 1
ATOM 2169 O O . VAL A 1 266 ? -12.154 -12.451 -16.977 1.00 66.62 266 VAL A O 1
ATOM 2172 N N . VAL A 1 267 ? -13.439 -11.893 -15.218 1.00 50.78 267 VAL A N 1
ATOM 2173 C CA . VAL A 1 267 ? -14.427 -11.050 -15.919 1.00 50.78 267 VAL A CA 1
ATOM 2174 C C . VAL A 1 267 ? -14.057 -9.580 -15.774 1.00 50.78 267 VAL A C 1
ATOM 2176 O O . VAL A 1 267 ? -14.159 -8.858 -16.789 1.00 50.78 267 VAL A O 1
#

Foldseek 3Di:
DQLVLDDPVLLCQLQVQLVHHDDDDSVVSSVVSVVVVVCVVVVPDSPGDQRPDDLVRLLVVLVVLLVVLVVLLVPPQAACVDPSVVSSVVSLVSSVVSLVNSDDDPVSVVSSVVSVVSSVVSVVSSVVNNVVNVVVVVVVPDPDPDPPDDDDDDDDLQQPQLLPLPAEDALDPPDDALVRSVVSLVVSCVVRVPDQVRCLVRVCSRYDHPVNVVCVVCVVVDDTPVSVSVVSCVRRPDPCNVVVVVVCVVPDDADPPHDPVRSVVVD

Radius of gyration: 25.86 Å; chains: 1; bounding box: 60×47×68 Å

InterPro domains:
  IPR005162 Retrotransposon-derived protein PEG10, N-terminal capsid-like domain [PF03732] (204-264)

pLDDT: mean 78.69, std 12.58, range [33.91, 93.38]

Organism: NCBI:txid1421715

Secondary structure (DSSP, 8-state):
--GGG--HHHHHHHHHTTT----S-HHHHHHHHHHHHHHHHTT----PPSP-S-HHHHHHHHHHHHHHHHHHHHT--S-TTSHHHHHHHHHHHHHHHHHHHS-SSGGGHHHHHHHHHHHHHHHHHHHHHHHHHHHHHHTGGGS-TT--S----S-------GGGS---B---TTS--HHHHHHHHHHHHHHTT--HHHHHHTGGGGB-HHHHHHHHHHGGG--SHHHHHHHHHHHHS-TTHHHHHHHHHHH----TT--HHHHHH--